Protein AF-A0A7R9AX91-F1 (afdb_monomer_lite)

pLDDT: mean 71.02, std 15.51, range [31.86, 94.88]

Sequence (196 aa):
MRPPRYQIGILRDFLNDTLVMAEILGPDFRAEIYSSRGEFLQGLLDQCLQSPKLPGQIREIIQYITYRGIPTNGLASTPTNFSGVLRSEKRHLDLNSAFQALDMKRVNDANLVHAVNDVKSWFARDLQSKVHLIGFDVFKYNTRGEVLRSLLEHLESFNGQPEIPQETKENIRSILPFIMTTGIGNDSAFSVDTAY

Structure (mmCIF, N/CA/C/O backbone):
data_AF-A0A7R9AX91-F1
#
_entry.id   AF-A0A7R9AX91-F1
#
loop_
_atom_site.group_PDB
_atom_site.id
_atom_site.type_symbol
_atom_site.label_atom_id
_atom_site.label_alt_id
_atom_site.label_comp_id
_atom_site.label_asym_id
_atom_site.label_entity_id
_atom_site.label_seq_id
_atom_site.pdbx_PDB_ins_code
_atom_site.Cartn_x
_atom_site.Cartn_y
_atom_site.Cartn_z
_atom_site.occupancy
_atom_site.B_iso_or_equiv
_atom_site.auth_seq_id
_atom_site.auth_comp_id
_atom_site.auth_asym_id
_atom_site.auth_atom_id
_atom_site.pdbx_PDB_model_num
ATOM 1 N N . MET A 1 1 ? 11.653 6.641 35.935 1.00 38.38 1 MET A N 1
ATOM 2 C CA . MET A 1 1 ? 11.328 5.209 36.128 1.00 38.38 1 MET A CA 1
ATOM 3 C C . MET A 1 1 ? 11.201 4.539 34.759 1.00 38.38 1 MET A C 1
ATOM 5 O O . MET A 1 1 ? 10.734 5.194 33.835 1.00 38.38 1 MET A O 1
ATOM 9 N N . ARG A 1 2 ? 11.701 3.306 34.579 1.00 39.06 2 ARG A N 1
ATOM 10 C CA . ARG A 1 2 ? 11.450 2.493 33.368 1.00 39.06 2 ARG A CA 1
ATOM 11 C C . ARG A 1 2 ? 10.120 1.753 33.566 1.00 39.06 2 ARG A C 1
ATOM 13 O O . ARG A 1 2 ? 9.955 1.210 34.657 1.00 39.06 2 ARG A O 1
ATOM 20 N N . PRO A 1 3 ? 9.221 1.672 32.574 1.00 44.09 3 PRO A N 1
ATOM 21 C CA . PRO A 1 3 ? 8.101 0.759 32.636 1.00 44.09 3 PRO A CA 1
ATOM 22 C C . PRO A 1 3 ? 8.700 -0.653 32.666 1.00 44.09 3 PRO A C 1
ATOM 24 O O . PRO A 1 3 ? 9.546 -0.978 31.820 1.00 44.09 3 PRO A O 1
ATOM 27 N N . PRO A 1 4 ? 8.384 -1.485 33.669 1.00 48.19 4 PRO A N 1
ATOM 28 C CA . PRO A 1 4 ? 8.826 -2.871 33.672 1.00 48.19 4 PRO A CA 1
ATOM 29 C C . PRO A 1 4 ? 8.343 -3.552 32.383 1.00 48.19 4 PRO A C 1
ATOM 31 O O . PRO A 1 4 ? 7.256 -3.246 31.899 1.00 48.19 4 PRO A O 1
ATOM 34 N N . ARG A 1 5 ? 9.130 -4.488 31.826 1.00 48.97 5 ARG A N 1
ATOM 35 C CA . ARG A 1 5 ? 8.831 -5.235 30.575 1.00 48.97 5 ARG A CA 1
ATOM 36 C C . ARG A 1 5 ? 7.391 -5.778 30.493 1.00 48.97 5 ARG A C 1
ATOM 38 O O . ARG A 1 5 ? 6.869 -5.957 29.400 1.00 48.97 5 ARG A O 1
ATOM 45 N N . TYR A 1 6 ? 6.757 -5.982 31.645 1.00 49.91 6 TYR A N 1
ATOM 46 C CA . TYR A 1 6 ? 5.361 -6.376 31.816 1.00 49.91 6 TYR A CA 1
ATOM 47 C C . TYR A 1 6 ? 4.340 -5.387 31.209 1.00 49.91 6 TYR A C 1
ATOM 49 O O . TYR A 1 6 ? 3.288 -5.801 30.740 1.00 49.91 6 TYR A O 1
ATOM 57 N N . GLN A 1 7 ? 4.648 -4.087 31.152 1.00 60.28 7 GLN A N 1
ATOM 58 C CA . GLN A 1 7 ? 3.715 -3.046 30.692 1.00 60.28 7 GLN A CA 1
ATOM 59 C C . GLN A 1 7 ? 3.572 -2.967 29.161 1.00 60.28 7 GLN A C 1
ATOM 61 O O . GLN A 1 7 ? 2.533 -2.534 28.672 1.00 60.28 7 GLN A O 1
ATOM 66 N N . ILE A 1 8 ? 4.562 -3.442 28.392 1.00 64.94 8 ILE A N 1
ATOM 67 C CA . ILE A 1 8 ? 4.461 -3.511 26.920 1.00 64.94 8 ILE A CA 1
ATOM 68 C C . ILE A 1 8 ? 3.491 -4.620 26.490 1.00 64.94 8 ILE A C 1
ATOM 70 O O . ILE A 1 8 ? 2.754 -4.438 25.526 1.00 64.94 8 ILE A O 1
ATOM 74 N N . GLY A 1 9 ? 3.461 -5.746 27.213 1.00 66.69 9 GLY A N 1
ATOM 75 C CA . GLY A 1 9 ? 2.509 -6.832 26.950 1.00 66.69 9 GLY A CA 1
ATOM 76 C C . GLY A 1 9 ? 1.064 -6.365 27.115 1.00 66.69 9 GLY A C 1
ATOM 77 O O . GLY A 1 9 ? 0.259 -6.541 26.212 1.00 66.69 9 GLY A O 1
ATOM 78 N N . ILE A 1 10 ? 0.788 -5.650 28.209 1.00 72.81 10 ILE A N 1
ATOM 79 C CA . ILE A 1 10 ? -0.535 -5.083 28.503 1.00 72.81 10 ILE A CA 1
ATOM 80 C C . ILE A 1 10 ? -0.972 -4.086 27.419 1.00 72.81 10 ILE A C 1
ATOM 82 O O . ILE A 1 10 ? -2.110 -4.142 26.959 1.00 72.81 10 ILE A O 1
ATOM 86 N N . LEU A 1 11 ? -0.073 -3.199 26.973 1.00 74.25 11 LEU A N 1
ATOM 87 C CA . LEU A 1 11 ? -0.383 -2.273 25.880 1.00 74.25 11 LEU A CA 1
ATOM 88 C C . LEU A 1 11 ? -0.660 -3.013 24.568 1.00 74.25 11 LEU A C 1
ATOM 90 O O . LEU A 1 11 ? -1.598 -2.667 23.859 1.00 74.25 11 LEU A O 1
ATOM 94 N N . ARG A 1 12 ? 0.143 -4.025 24.234 1.00 74.69 12 ARG A N 1
ATOM 95 C CA . ARG A 1 12 ? -0.049 -4.817 23.015 1.00 74.69 12 ARG A CA 1
ATOM 96 C C . ARG A 1 12 ? -1.396 -5.535 23.025 1.00 74.69 12 ARG A C 1
ATOM 98 O O . ARG A 1 12 ? -2.092 -5.514 22.018 1.00 74.69 12 ARG A O 1
ATOM 105 N N . ASP A 1 13 ? -1.750 -6.162 24.139 1.00 74.12 13 ASP A N 1
ATOM 106 C CA . ASP A 1 13 ? -2.999 -6.911 24.255 1.00 74.12 13 ASP A CA 1
ATOM 107 C C . ASP A 1 13 ? -4.208 -5.960 24.173 1.00 74.12 13 ASP A C 1
ATOM 109 O O . ASP A 1 13 ? -5.176 -6.268 23.486 1.00 74.12 13 ASP A O 1
ATOM 113 N N . PHE A 1 14 ? -4.099 -4.755 24.748 1.00 77.88 14 PHE A N 1
ATOM 114 C CA . PHE A 1 14 ? -5.086 -3.683 24.586 1.00 77.88 14 PHE A CA 1
ATOM 115 C C . PHE A 1 14 ? -5.225 -3.207 23.129 1.00 77.88 14 PHE A C 1
ATOM 117 O O . PHE A 1 14 ? -6.334 -3.123 22.616 1.00 77.88 14 PHE A O 1
ATOM 124 N N . LEU A 1 15 ? -4.113 -2.928 22.438 1.00 75.62 15 LEU A N 1
ATOM 125 C CA . LEU A 1 15 ? -4.135 -2.478 21.038 1.00 75.62 15 LEU A CA 1
ATOM 126 C C . LEU A 1 15 ? -4.648 -3.557 20.068 1.00 75.62 15 LEU A C 1
ATOM 128 O O . LEU A 1 15 ? -5.087 -3.230 18.968 1.00 75.62 15 LEU A O 1
ATOM 132 N N . ASN A 1 16 ? -4.586 -4.832 20.460 1.00 75.00 16 ASN A N 1
ATOM 133 C CA . ASN A 1 16 ? -5.125 -5.949 19.687 1.00 75.00 16 ASN A CA 1
ATOM 134 C C . ASN A 1 16 ? -6.626 -6.185 19.931 1.00 75.00 16 ASN A C 1
ATOM 136 O O . ASN A 1 16 ? -7.246 -6.930 19.168 1.00 75.00 16 ASN A O 1
ATOM 140 N N . ASP A 1 17 ? -7.227 -5.566 20.952 1.00 75.50 17 ASP A N 1
ATOM 141 C CA . ASP A 1 17 ? -8.667 -5.651 21.190 1.00 75.50 17 ASP A CA 1
ATOM 142 C C . ASP A 1 17 ? -9.418 -4.806 20.154 1.00 75.50 17 ASP A C 1
ATOM 144 O O . ASP A 1 17 ? -9.555 -3.585 20.255 1.00 75.50 17 ASP A O 1
ATOM 148 N N . THR A 1 18 ? -9.895 -5.480 19.110 1.00 69.00 18 THR A N 1
ATOM 149 C CA . THR A 1 18 ? -10.478 -4.832 17.932 1.00 69.00 18 THR A CA 1
ATOM 150 C C . THR A 1 18 ? -11.765 -4.071 18.259 1.00 69.00 18 THR A C 1
ATOM 152 O O . THR A 1 18 ? -12.046 -3.059 17.620 1.00 69.00 18 THR A O 1
ATOM 155 N N . LEU A 1 19 ? -12.538 -4.521 19.254 1.00 69.38 19 LEU A N 1
ATOM 156 C CA . LEU A 1 19 ? -13.796 -3.875 19.641 1.00 69.38 19 LEU A CA 1
ATOM 157 C C . LEU A 1 19 ? -13.525 -2.581 20.407 1.00 69.38 19 LEU A C 1
ATOM 159 O O . LEU A 1 19 ? -14.088 -1.538 20.075 1.00 69.38 19 LEU A O 1
ATOM 163 N N . VAL A 1 20 ? -12.611 -2.635 21.377 1.00 72.62 20 VAL A N 1
ATOM 164 C CA . VAL A 1 20 ? -12.199 -1.464 22.160 1.00 72.62 20 VAL A CA 1
ATOM 165 C C . VAL A 1 20 ? -11.528 -0.424 21.264 1.00 72.62 20 VAL A C 1
ATOM 167 O O . VAL A 1 20 ? -11.832 0.766 21.351 1.00 72.62 20 VAL A O 1
ATOM 170 N N . MET A 1 21 ? -10.658 -0.860 20.351 1.00 76.19 21 MET A N 1
ATOM 171 C CA . MET A 1 21 ? -9.980 0.046 19.427 1.00 76.19 21 MET A CA 1
ATOM 172 C C . MET A 1 21 ? -10.942 0.677 18.418 1.00 76.19 21 MET A C 1
ATOM 174 O O . MET A 1 21 ? -10.832 1.872 18.161 1.00 76.19 21 MET A O 1
ATOM 178 N N . ALA A 1 22 ? -11.927 -0.056 17.893 1.00 71.06 22 ALA A N 1
ATOM 179 C CA . ALA A 1 22 ? -12.946 0.534 17.022 1.00 71.06 22 ALA A CA 1
ATOM 180 C C . ALA A 1 22 ? -13.767 1.622 17.740 1.00 71.06 22 ALA A C 1
ATOM 182 O O . ALA A 1 22 ? -14.080 2.656 17.151 1.00 71.06 22 ALA A O 1
ATOM 183 N N . GLU A 1 23 ? -14.078 1.422 19.024 1.00 74.81 23 GLU A N 1
ATOM 184 C CA . GLU A 1 23 ? -14.820 2.392 19.835 1.00 74.81 23 GLU A CA 1
ATOM 185 C C . GLU A 1 23 ? -13.992 3.640 20.185 1.00 74.81 23 GLU A C 1
ATOM 187 O O . GLU A 1 23 ? -14.528 4.747 20.237 1.00 74.81 23 GLU A O 1
ATOM 192 N N . ILE A 1 24 ? -12.689 3.473 20.426 1.00 75.00 24 ILE A N 1
ATOM 193 C CA . ILE A 1 24 ? -11.771 4.563 20.783 1.00 75.00 24 ILE A CA 1
ATOM 194 C C . ILE A 1 24 ? -11.366 5.394 19.568 1.00 75.00 24 ILE A C 1
ATOM 196 O O . ILE A 1 24 ? -11.307 6.620 19.654 1.00 75.00 24 ILE A O 1
ATOM 200 N N . LEU A 1 25 ? -11.069 4.738 18.449 1.00 76.44 25 LEU A N 1
ATOM 201 C CA . LEU A 1 25 ? -10.642 5.409 17.225 1.00 76.44 25 LEU A CA 1
ATOM 202 C C . LEU A 1 25 ? -11.826 6.072 16.518 1.00 76.44 25 LEU A C 1
ATOM 204 O O . LEU A 1 25 ? -11.678 7.146 15.939 1.00 76.44 25 LEU A O 1
ATOM 208 N N . GLY A 1 26 ? -13.013 5.474 16.633 1.00 68.06 26 GLY A N 1
ATOM 209 C CA . GLY A 1 26 ? -14.208 5.951 15.960 1.00 68.06 26 GLY A CA 1
ATOM 210 C C . GLY A 1 26 ? -14.153 5.734 14.441 1.00 68.06 26 GLY A C 1
ATOM 211 O O . GLY A 1 26 ? -13.144 5.286 13.892 1.00 68.06 26 GLY A O 1
ATOM 212 N N . PRO A 1 27 ? -15.253 6.039 13.737 1.00 69.56 27 PRO A N 1
ATOM 213 C CA . PRO A 1 27 ? -15.371 5.795 12.299 1.00 69.56 27 PRO A CA 1
ATOM 214 C C . PRO A 1 27 ? -14.486 6.717 11.444 1.00 69.56 27 PRO A C 1
ATOM 216 O O . PRO A 1 27 ? -14.224 6.404 10.286 1.00 69.56 27 PRO A O 1
ATOM 219 N N . ASP A 1 28 ? -14.030 7.837 12.009 1.00 65.44 28 ASP A N 1
ATOM 220 C CA . ASP A 1 28 ? -13.280 8.871 11.291 1.00 65.44 28 ASP A CA 1
ATOM 221 C C . ASP A 1 28 ? -11.760 8.688 11.364 1.00 65.44 28 ASP A C 1
ATOM 223 O O . ASP A 1 28 ? -11.019 9.417 10.701 1.00 65.44 28 ASP A O 1
ATOM 227 N N . PHE A 1 29 ? -11.273 7.723 12.150 1.00 70.62 29 PHE A N 1
ATOM 228 C CA . PHE A 1 29 ? -9.848 7.433 12.208 1.00 70.62 29 PHE A CA 1
ATOM 229 C C . PHE A 1 29 ? -9.373 6.805 10.898 1.00 70.62 29 PHE A C 1
ATOM 231 O O . PHE A 1 29 ? -9.870 5.767 10.462 1.00 70.62 29 PHE A O 1
ATOM 238 N N . ARG A 1 30 ? -8.369 7.434 10.287 1.00 66.38 30 ARG A N 1
ATOM 239 C CA . ARG A 1 30 ? -7.791 7.019 9.009 1.00 66.38 30 ARG A CA 1
ATOM 240 C C . ARG A 1 30 ? -6.329 6.678 9.212 1.00 66.38 30 ARG A C 1
ATOM 242 O O . ARG A 1 30 ? -5.511 7.563 9.428 1.00 66.38 30 ARG A O 1
ATOM 249 N N . ALA A 1 31 ? -5.998 5.392 9.153 1.00 61.78 31 ALA A N 1
ATOM 250 C CA . ALA A 1 31 ? -4.615 4.933 9.262 1.00 61.78 31 ALA A CA 1
ATOM 251 C C . ALA A 1 31 ? -3.756 5.398 8.070 1.00 61.78 31 ALA A C 1
ATOM 253 O O . ALA A 1 31 ? -2.532 5.438 8.160 1.00 61.78 31 ALA A O 1
ATOM 254 N N . GLU A 1 32 ? -4.407 5.757 6.965 1.00 57.19 32 GLU A N 1
ATOM 255 C CA . GLU A 1 32 ? -3.807 6.106 5.682 1.00 57.19 32 GLU A CA 1
ATOM 256 C C . GLU A 1 32 ? -3.169 7.504 5.671 1.00 57.19 32 GLU A C 1
ATOM 258 O O . GLU A 1 32 ? -2.358 7.791 4.801 1.00 57.19 32 GLU A O 1
ATOM 263 N N . ILE A 1 33 ? -3.487 8.375 6.639 1.00 58.31 33 ILE A N 1
ATOM 264 C CA . ILE A 1 33 ? -2.942 9.747 6.689 1.00 58.31 33 ILE A CA 1
ATOM 265 C C . ILE A 1 33 ? -1.511 9.816 7.246 1.00 58.31 33 ILE A C 1
ATOM 267 O O . ILE A 1 33 ? -0.913 10.891 7.271 1.00 58.31 33 ILE A O 1
ATOM 271 N N . TYR A 1 34 ? -0.974 8.696 7.736 1.00 58.56 34 TYR A N 1
ATOM 272 C CA . TYR A 1 34 ? 0.328 8.635 8.396 1.00 58.56 34 TYR A CA 1
ATOM 273 C C . TYR A 1 34 ? 1.389 8.059 7.456 1.00 58.56 34 TYR A C 1
ATOM 275 O O . TYR A 1 34 ? 1.240 6.955 6.931 1.00 58.56 34 TYR A O 1
ATOM 283 N N . SER A 1 35 ? 2.497 8.783 7.284 1.00 56.81 35 SER A N 1
ATOM 284 C CA . SER A 1 35 ? 3.519 8.480 6.271 1.00 56.81 35 SER A CA 1
ATOM 285 C C . SER A 1 35 ? 4.541 7.436 6.737 1.00 56.81 35 SER A C 1
ATOM 287 O O . SER A 1 35 ? 5.317 6.908 5.938 1.00 56.81 35 SER A O 1
ATOM 289 N N . SER A 1 36 ? 4.567 7.118 8.034 1.00 57.94 36 SER A N 1
ATOM 290 C CA . SER A 1 36 ? 5.458 6.112 8.615 1.00 57.94 36 SER A CA 1
ATOM 291 C C . SER A 1 36 ? 4.791 5.328 9.742 1.00 57.94 36 SER A C 1
ATOM 293 O O . SER A 1 36 ? 3.815 5.768 10.351 1.00 57.94 36 SER A O 1
ATOM 295 N N . ARG A 1 37 ? 5.349 4.156 10.073 1.00 61.38 37 ARG A N 1
ATOM 296 C CA . ARG A 1 37 ? 4.891 3.362 11.227 1.00 61.38 37 ARG A CA 1
ATOM 297 C C . ARG A 1 37 ? 5.008 4.123 12.547 1.00 61.38 37 ARG A C 1
ATOM 299 O O . ARG A 1 37 ? 4.174 3.928 13.426 1.00 61.38 37 ARG A O 1
ATOM 306 N N . GLY A 1 38 ? 6.039 4.956 12.685 1.00 63.38 38 GLY A N 1
ATOM 307 C CA . GLY A 1 38 ? 6.241 5.811 13.849 1.00 63.38 38 GLY A CA 1
ATOM 308 C C . GLY A 1 38 ? 5.157 6.877 13.965 1.00 63.38 38 GLY A C 1
ATOM 309 O O . GLY A 1 38 ? 4.569 7.012 15.031 1.00 63.38 38 GLY A O 1
ATOM 310 N N . GLU A 1 39 ? 4.838 7.564 12.865 1.00 63.31 39 GLU A N 1
ATOM 311 C CA . GLU A 1 39 ? 3.747 8.549 12.816 1.00 63.31 39 GLU A CA 1
ATOM 312 C C . GLU A 1 39 ? 2.383 7.911 13.076 1.00 63.31 39 GLU A C 1
ATOM 314 O O . GLU A 1 39 ? 1.597 8.453 13.847 1.00 63.31 39 GLU A O 1
ATOM 319 N N . PHE A 1 40 ? 2.126 6.736 12.494 1.00 73.00 40 PHE A N 1
ATOM 320 C CA . PHE A 1 40 ? 0.896 5.987 12.735 1.00 73.00 40 PHE A CA 1
ATOM 321 C C . PHE A 1 40 ? 0.758 5.606 14.207 1.00 73.00 40 PHE A C 1
ATOM 323 O O . PHE A 1 40 ? -0.280 5.856 14.811 1.00 73.00 40 PHE A O 1
ATOM 330 N N . LEU A 1 41 ? 1.803 5.024 14.804 1.00 73.62 41 LEU A N 1
ATOM 331 C CA . LEU A 1 41 ? 1.770 4.643 16.213 1.00 73.62 41 LEU A CA 1
ATOM 332 C C . LEU A 1 41 ? 1.613 5.875 17.110 1.00 73.62 41 LEU A C 1
ATOM 334 O O . LEU A 1 41 ? 0.836 5.828 18.055 1.00 73.62 41 LEU A O 1
ATOM 338 N N . GLN A 1 42 ? 2.292 6.980 16.798 1.00 71.44 42 GLN A N 1
ATOM 339 C CA . GLN A 1 42 ? 2.155 8.237 17.531 1.00 71.44 42 GLN A CA 1
ATOM 340 C C . GLN A 1 42 ? 0.715 8.760 17.468 1.00 71.44 42 GLN A C 1
ATOM 342 O O . GLN A 1 42 ? 0.102 8.974 18.509 1.00 71.44 42 GLN A O 1
ATOM 347 N N . GLY A 1 43 ? 0.138 8.864 16.268 1.00 72.12 43 GLY A N 1
ATOM 348 C CA . GLY A 1 43 ? -1.240 9.316 16.078 1.00 72.12 43 GLY A CA 1
ATOM 349 C C . GLY A 1 43 ? -2.276 8.393 16.719 1.00 72.12 43 GLY A C 1
ATOM 350 O O . GLY A 1 43 ? -3.223 8.867 17.341 1.00 72.12 43 GLY A O 1
ATOM 351 N N . LEU A 1 44 ? -2.066 7.077 16.642 1.00 78.88 44 LEU A N 1
ATOM 352 C CA . LEU A 1 44 ? -2.897 6.074 17.306 1.00 78.88 44 LEU A CA 1
ATOM 353 C C . LEU A 1 44 ? -2.890 6.264 18.830 1.00 78.88 44 LEU A C 1
ATOM 355 O O . LEU A 1 44 ? -3.943 6.276 19.466 1.00 78.88 44 LEU A O 1
ATOM 359 N N . LEU A 1 45 ? -1.704 6.418 19.421 1.00 81.06 45 LEU A N 1
ATOM 360 C CA . LEU A 1 45 ? -1.538 6.626 20.857 1.00 81.06 45 LEU A CA 1
ATOM 361 C C . LEU A 1 45 ? -2.132 7.963 21.316 1.00 81.06 45 LEU A C 1
ATOM 363 O O . LEU A 1 45 ? -2.809 8.007 22.346 1.00 81.06 45 LEU A O 1
ATOM 367 N N . ASP A 1 46 ? -1.939 9.030 20.544 1.00 78.56 46 ASP A N 1
ATOM 368 C CA . ASP A 1 46 ? -2.494 10.348 20.848 1.00 78.56 46 ASP A CA 1
ATOM 369 C C . ASP A 1 46 ? -4.027 10.332 20.786 1.00 78.56 46 ASP A C 1
ATOM 371 O O . ASP A 1 46 ? -4.677 10.853 21.694 1.00 78.56 46 ASP A O 1
ATOM 375 N N . GLN A 1 47 ? -4.617 9.647 19.800 1.00 77.00 47 GLN A N 1
ATOM 376 C CA . GLN A 1 47 ? -6.067 9.449 19.706 1.00 77.00 47 GLN A CA 1
ATOM 377 C C . GLN A 1 47 ? -6.609 8.647 20.898 1.00 77.00 47 GLN A C 1
ATOM 379 O O . GLN A 1 47 ? -7.617 9.024 21.499 1.00 77.00 47 GLN A O 1
ATOM 384 N N . CYS A 1 48 ? -5.910 7.583 21.306 1.00 78.94 48 CYS A N 1
ATOM 385 C CA . CYS A 1 48 ? -6.255 6.831 22.512 1.00 78.94 48 CYS A CA 1
ATOM 386 C C . CYS A 1 48 ? -6.297 7.733 23.753 1.00 78.94 48 CYS A C 1
ATOM 388 O O . CYS A 1 48 ? -7.228 7.626 24.553 1.00 78.94 48 CYS A O 1
ATOM 390 N N . LEU A 1 49 ? -5.332 8.649 23.913 1.00 79.25 49 LEU A N 1
ATOM 391 C CA . LEU A 1 49 ? -5.292 9.579 25.048 1.00 79.25 49 LEU A CA 1
ATOM 392 C C . LEU A 1 49 ? -6.470 10.559 25.076 1.00 79.25 49 LEU A C 1
ATOM 394 O O . LEU A 1 49 ? -6.871 10.964 26.171 1.00 79.25 49 LEU A O 1
ATOM 398 N N . GLN A 1 50 ? -7.048 10.908 23.924 1.00 81.06 50 GLN A N 1
ATOM 399 C CA . GLN A 1 50 ? -8.239 11.764 23.861 1.00 81.06 50 GLN A CA 1
ATOM 400 C C . GLN A 1 50 ? -9.515 11.042 24.316 1.00 81.06 50 GLN A C 1
ATOM 402 O O . GLN A 1 50 ? -10.488 11.690 24.699 1.00 81.06 50 GLN A O 1
ATOM 407 N N . SER A 1 51 ? -9.530 9.705 24.319 1.00 79.69 51 SER A N 1
ATOM 408 C CA . SER A 1 51 ? -10.724 8.956 24.701 1.00 79.69 51 SER A CA 1
ATOM 409 C C . SER A 1 51 ? -10.933 8.950 26.221 1.00 79.69 51 SER A C 1
ATOM 411 O O . SER A 1 51 ? -10.050 8.507 26.964 1.00 79.69 51 SER A O 1
ATOM 413 N N . PRO A 1 52 ? -12.115 9.351 26.731 1.00 80.94 52 PRO A N 1
ATOM 414 C CA . PRO A 1 52 ? -12.445 9.234 28.152 1.00 80.94 52 PRO A CA 1
ATOM 415 C C . PRO A 1 52 ? -12.621 7.773 28.596 1.00 80.94 52 PRO A C 1
ATOM 417 O O . PRO A 1 52 ? -12.578 7.490 29.790 1.00 80.94 52 PRO A O 1
ATOM 420 N N . LYS A 1 53 ? -12.786 6.843 27.645 1.00 79.12 53 LYS A N 1
ATOM 421 C CA . LYS A 1 53 ? -12.942 5.402 27.896 1.00 79.12 53 LYS A CA 1
ATOM 422 C C . LYS A 1 53 ? -11.607 4.679 28.082 1.00 79.12 53 LYS A C 1
ATOM 424 O O . LYS A 1 53 ? -11.598 3.494 28.399 1.00 79.12 53 LYS A O 1
ATOM 429 N N . LEU A 1 54 ? -10.481 5.373 27.893 1.00 82.12 54 LEU A N 1
ATOM 430 C CA . LEU A 1 54 ? -9.159 4.778 28.045 1.00 82.12 54 LEU A CA 1
ATOM 431 C C . LEU A 1 54 ? -8.907 4.377 29.514 1.00 82.12 54 LEU A C 1
ATOM 433 O O . LEU A 1 54 ? -8.930 5.257 30.385 1.00 82.12 54 LEU A O 1
ATOM 437 N N . PRO A 1 55 ? -8.605 3.096 29.808 1.00 84.62 55 PRO A N 1
ATOM 438 C CA . PRO A 1 55 ? -8.307 2.651 31.166 1.00 84.62 55 PRO A CA 1
ATOM 439 C C . PRO A 1 55 ? -7.118 3.407 31.769 1.00 84.62 55 PRO A C 1
ATOM 441 O O . PRO A 1 55 ? -6.115 3.633 31.091 1.00 84.62 55 PRO A O 1
ATOM 444 N N . GLY A 1 56 ? -7.189 3.750 33.061 1.00 81.62 56 GLY A N 1
ATOM 445 C CA . GLY A 1 56 ? -6.162 4.559 33.739 1.00 81.62 56 GLY A CA 1
ATOM 446 C C . GLY A 1 56 ? -4.745 3.983 33.626 1.00 81.62 56 GLY A C 1
ATOM 447 O O . GLY A 1 56 ? -3.812 4.701 33.281 1.00 81.62 56 GLY A O 1
ATOM 448 N N . GLN A 1 57 ? -4.598 2.667 33.793 1.00 81.12 57 GLN A N 1
ATOM 449 C CA . GLN A 1 57 ? -3.307 1.988 33.648 1.00 81.12 57 GLN A CA 1
ATOM 450 C C . GLN A 1 57 ? -2.748 2.073 32.216 1.00 81.12 57 GLN A C 1
ATOM 452 O O . GLN A 1 57 ? -1.548 2.256 32.030 1.00 81.12 57 GLN A O 1
ATOM 457 N N . ILE A 1 58 ? -3.606 1.964 31.195 1.00 80.19 58 ILE A N 1
ATOM 458 C CA . ILE A 1 58 ? -3.198 2.103 29.789 1.00 80.19 58 ILE A CA 1
ATOM 459 C C . ILE A 1 58 ? -2.820 3.556 29.499 1.00 80.19 58 ILE A C 1
ATOM 461 O O . ILE A 1 58 ? -1.802 3.806 28.861 1.00 80.19 58 ILE A O 1
ATOM 465 N N . ARG A 1 59 ? -3.585 4.519 30.025 1.00 83.31 59 ARG A N 1
ATOM 466 C CA . ARG A 1 59 ? -3.301 5.953 29.899 1.00 83.31 59 ARG A CA 1
ATOM 467 C C . ARG A 1 59 ? -1.908 6.306 30.402 1.00 83.31 59 ARG A C 1
ATOM 469 O O . ARG A 1 59 ? -1.173 6.970 29.681 1.00 83.31 59 ARG A O 1
ATOM 476 N N . GLU A 1 60 ? -1.528 5.832 31.583 1.00 76.88 60 GLU A N 1
ATOM 477 C CA . GLU A 1 60 ? -0.194 6.074 32.144 1.00 76.88 60 GLU A CA 1
ATOM 478 C C . GLU A 1 60 ? 0.921 5.487 31.265 1.00 76.88 60 GLU A C 1
ATOM 480 O O . GLU A 1 60 ? 1.945 6.136 31.038 1.00 76.88 60 GLU A O 1
ATOM 485 N N . ILE A 1 61 ? 0.716 4.281 30.721 1.00 76.38 61 ILE A N 1
ATOM 486 C CA . ILE A 1 61 ? 1.676 3.630 29.820 1.00 76.38 61 ILE A CA 1
ATOM 487 C C . ILE A 1 61 ? 1.816 4.422 28.515 1.00 76.38 61 ILE A C 1
ATOM 489 O O . ILE A 1 61 ? 2.936 4.677 28.071 1.00 76.38 61 ILE A O 1
ATOM 493 N N . ILE A 1 62 ? 0.699 4.840 27.915 1.00 77.12 62 ILE A N 1
ATOM 494 C CA . ILE A 1 62 ? 0.702 5.619 26.675 1.00 77.12 62 ILE A CA 1
ATOM 495 C C . ILE A 1 62 ? 1.355 6.987 26.905 1.00 77.12 62 ILE A C 1
ATOM 497 O O . ILE A 1 62 ? 2.257 7.356 26.158 1.00 77.12 62 ILE A O 1
ATOM 501 N N . GLN A 1 63 ? 0.995 7.700 27.977 1.00 77.44 63 GLN A N 1
ATOM 502 C CA . GLN A 1 63 ? 1.624 8.974 28.349 1.00 77.44 63 GLN A CA 1
ATOM 503 C C . GLN A 1 63 ? 3.131 8.828 28.540 1.00 77.44 63 GLN A C 1
ATOM 505 O O . GLN A 1 63 ? 3.893 9.678 28.085 1.00 77.44 63 GLN A O 1
ATOM 510 N N . TYR A 1 64 ? 3.576 7.742 29.175 1.00 73.38 64 TYR A N 1
ATOM 511 C CA . TYR A 1 64 ? 4.995 7.461 29.327 1.00 73.38 64 TYR A CA 1
ATOM 512 C C . TYR A 1 64 ? 5.695 7.272 27.974 1.00 73.38 64 TYR A C 1
ATOM 514 O O . TYR A 1 64 ? 6.775 7.824 27.764 1.00 73.38 64 TYR A O 1
ATOM 522 N N . ILE A 1 65 ? 5.103 6.498 27.060 1.00 70.94 65 ILE A N 1
ATOM 523 C CA . ILE A 1 65 ? 5.675 6.225 25.732 1.00 70.94 65 ILE A CA 1
ATOM 524 C C . ILE A 1 65 ? 5.726 7.505 24.895 1.00 70.94 65 ILE A C 1
ATOM 526 O O . ILE A 1 65 ? 6.787 7.828 24.365 1.00 70.94 65 ILE A O 1
ATOM 530 N N . THR A 1 66 ? 4.633 8.270 24.854 1.00 70.00 66 THR A N 1
ATOM 531 C CA . THR A 1 66 ? 4.564 9.555 24.149 1.00 70.00 66 THR A CA 1
ATOM 532 C C . THR A 1 66 ? 5.560 10.564 24.726 1.00 70.00 66 THR A C 1
ATOM 534 O O . THR A 1 66 ? 6.312 11.178 23.975 1.00 70.00 66 THR A O 1
ATOM 537 N N . TYR A 1 67 ? 5.662 10.684 26.056 1.00 70.19 67 TYR A N 1
ATOM 538 C CA . TYR A 1 67 ? 6.628 11.574 26.717 1.00 70.19 67 TYR A CA 1
ATOM 539 C C . TYR A 1 67 ? 8.085 11.213 26.402 1.00 70.19 67 TYR A C 1
ATOM 541 O O . TYR A 1 67 ? 8.947 12.084 26.292 1.00 70.19 67 TYR A O 1
ATOM 549 N N . ARG A 1 68 ? 8.387 9.918 26.268 1.00 64.12 68 ARG A N 1
ATOM 550 C CA . ARG A 1 68 ? 9.732 9.436 25.916 1.00 64.12 68 ARG A CA 1
ATOM 551 C C . ARG A 1 68 ? 10.058 9.607 24.434 1.00 64.12 68 ARG A C 1
ATOM 553 O O . ARG A 1 68 ? 11.228 9.459 24.084 1.00 64.12 68 ARG A O 1
ATOM 560 N N . GLY A 1 69 ? 9.057 9.940 23.623 1.00 53.16 69 GLY A N 1
ATOM 561 C CA . GLY A 1 69 ? 9.147 10.073 22.181 1.00 53.16 69 GLY A CA 1
ATOM 562 C C . GLY A 1 69 ? 9.222 8.714 21.497 1.00 53.16 69 GLY A C 1
ATOM 563 O O . GLY A 1 69 ? 10.053 7.866 21.836 1.00 53.16 69 GLY A O 1
ATOM 564 N N . ILE A 1 70 ? 8.377 8.515 20.490 1.00 63.88 70 ILE A N 1
ATOM 565 C CA . ILE A 1 70 ? 8.584 7.453 19.511 1.00 63.88 70 ILE A CA 1
ATOM 566 C C . ILE A 1 70 ? 9.707 7.938 18.587 1.00 63.88 70 ILE A C 1
ATOM 568 O O . ILE A 1 70 ? 9.552 8.983 17.956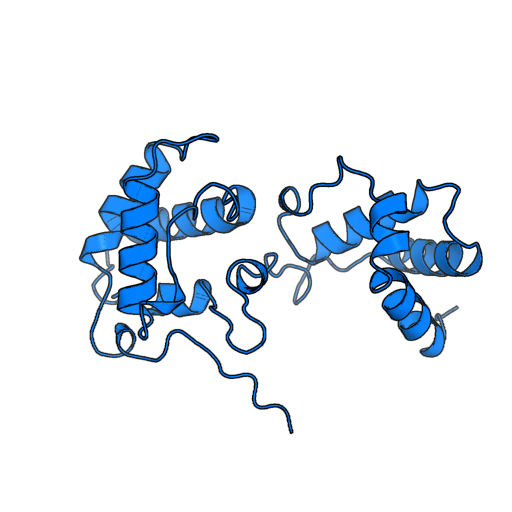 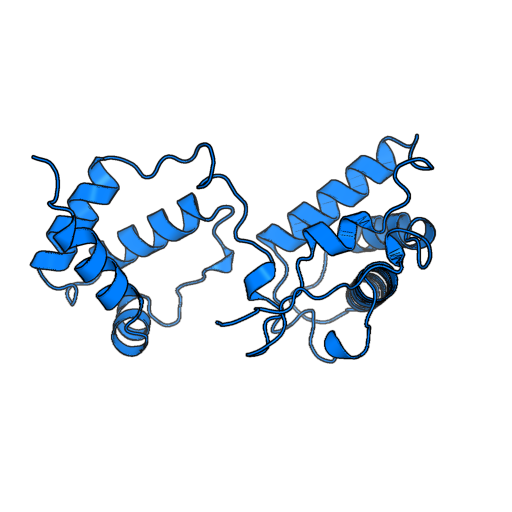1.00 63.88 70 ILE A O 1
ATOM 572 N N . PRO A 1 71 ? 10.854 7.239 18.505 1.00 53.69 71 PRO A N 1
ATOM 573 C CA . PRO A 1 71 ? 11.929 7.654 17.616 1.00 53.69 71 PRO A CA 1
ATOM 574 C C . PRO A 1 71 ? 11.407 7.652 16.180 1.00 53.69 71 PRO A C 1
ATOM 576 O O . PRO A 1 71 ? 11.050 6.602 15.664 1.00 53.69 71 PRO A O 1
ATOM 579 N N . THR A 1 72 ? 11.381 8.799 15.511 1.00 49.03 72 THR A N 1
ATOM 580 C CA . THR A 1 72 ? 10.990 8.912 14.094 1.00 49.03 72 THR A CA 1
ATOM 581 C C . THR A 1 72 ? 12.141 8.570 13.141 1.00 49.03 72 THR A C 1
ATOM 583 O O . THR A 1 72 ? 12.057 8.811 11.942 1.00 49.03 72 THR A O 1
ATOM 586 N N . ASN A 1 73 ? 13.210 7.958 13.666 1.00 42.38 73 ASN A N 1
ATOM 587 C CA . ASN A 1 73 ? 14.432 7.589 12.958 1.00 42.38 73 ASN A CA 1
ATOM 588 C C . ASN A 1 73 ? 14.596 6.053 13.026 1.00 42.38 73 ASN A C 1
ATOM 590 O O . ASN A 1 73 ? 14.347 5.451 14.072 1.00 42.38 73 ASN A O 1
ATOM 594 N N . GLY A 1 74 ? 15.055 5.395 11.955 1.00 48.38 74 GLY A N 1
ATOM 595 C CA . GLY A 1 74 ? 15.313 3.943 11.947 1.00 48.38 74 GLY A CA 1
ATOM 596 C C . GLY A 1 74 ? 14.068 3.088 11.654 1.00 48.38 74 GLY A C 1
ATOM 597 O O . GLY A 1 74 ? 13.272 3.424 10.791 1.00 48.38 74 GLY A O 1
ATOM 598 N N . LEU A 1 75 ? 13.863 1.961 12.349 1.00 40.94 75 LEU A N 1
ATOM 599 C CA . LEU A 1 75 ? 12.739 1.024 12.102 1.00 40.94 75 LEU A CA 1
ATOM 600 C C . LEU A 1 75 ? 11.331 1.646 12.200 1.00 40.94 75 LEU A C 1
ATOM 602 O O . LEU A 1 75 ? 10.375 1.061 11.707 1.00 40.94 75 LEU A O 1
ATOM 606 N N . ALA A 1 76 ? 11.195 2.807 12.837 1.00 38.88 76 ALA A N 1
ATOM 607 C CA . ALA A 1 76 ? 9.947 3.559 12.935 1.00 38.88 76 ALA A CA 1
ATOM 608 C C . ALA A 1 76 ? 9.804 4.644 11.846 1.00 38.88 76 ALA A C 1
ATOM 610 O O . ALA A 1 76 ? 8.685 5.070 11.576 1.00 38.88 76 ALA A O 1
ATOM 611 N N . SER A 1 77 ? 10.892 5.010 11.154 1.00 40.59 77 SER A N 1
ATOM 612 C CA . SER A 1 77 ? 10.859 5.811 9.919 1.00 40.59 77 SER A CA 1
ATOM 613 C C . SER A 1 77 ? 10.538 4.964 8.686 1.00 40.59 77 SER A C 1
ATOM 615 O O . SER A 1 77 ? 10.482 5.486 7.574 1.00 40.59 77 SER A O 1
ATOM 617 N N . THR A 1 78 ? 10.367 3.644 8.849 1.00 42.47 78 THR A N 1
ATOM 618 C CA . THR A 1 78 ? 9.906 2.795 7.753 1.00 42.47 78 THR A CA 1
ATOM 619 C C . THR A 1 78 ? 8.492 3.227 7.371 1.00 42.47 78 THR A C 1
ATOM 621 O O . THR A 1 78 ? 7.640 3.306 8.273 1.00 42.47 78 THR A O 1
ATOM 624 N N . PRO A 1 79 ? 8.223 3.445 6.073 1.00 47.12 79 PRO A N 1
ATOM 625 C CA . PRO A 1 79 ? 6.870 3.609 5.570 1.00 47.12 79 PRO A CA 1
ATOM 626 C C . PRO A 1 79 ? 5.982 2.499 6.128 1.00 47.12 79 PRO A C 1
ATOM 628 O O . PRO A 1 79 ? 6.436 1.366 6.328 1.00 47.12 79 PRO A O 1
ATOM 631 N N . THR A 1 80 ? 4.732 2.819 6.430 1.00 43.97 80 THR A N 1
ATOM 632 C CA . THR A 1 80 ? 3.686 1.838 6.728 1.00 43.97 80 THR A CA 1
ATOM 633 C C . THR A 1 80 ? 3.686 0.816 5.593 1.00 43.97 80 THR A C 1
ATOM 635 O O . THR A 1 80 ? 3.231 1.104 4.495 1.00 43.97 80 THR A O 1
ATOM 638 N N . ASN A 1 81 ? 4.332 -0.342 5.812 1.00 41.94 81 ASN A N 1
ATOM 639 C CA . ASN A 1 81 ? 4.537 -1.325 4.750 1.00 41.94 81 ASN A CA 1
ATOM 640 C C . ASN A 1 81 ? 3.220 -1.551 3.994 1.00 41.94 81 ASN A C 1
ATOM 642 O O . ASN A 1 81 ? 2.223 -1.966 4.592 1.00 41.94 81 ASN A O 1
ATOM 646 N N . PHE A 1 82 ? 3.293 -1.445 2.666 1.00 42.59 82 PHE A N 1
ATOM 647 C CA . PHE A 1 82 ? 2.305 -1.943 1.700 1.00 42.59 82 PHE A CA 1
ATOM 648 C C . PHE A 1 82 ? 1.865 -3.383 1.936 1.00 42.59 82 PHE A C 1
ATOM 650 O O . PHE A 1 82 ? 0.903 -3.869 1.345 1.00 42.59 82 PHE A O 1
ATOM 657 N N . SER A 1 83 ? 2.569 -4.075 2.828 1.00 37.59 83 SER A N 1
ATOM 658 C CA . SER A 1 83 ? 2.279 -5.424 3.215 1.00 37.59 83 SER A CA 1
ATOM 659 C C . SER A 1 83 ? 0.874 -5.640 3.781 1.00 37.59 83 SER A C 1
ATOM 661 O O . SER A 1 83 ? 0.303 -6.715 3.625 1.00 37.59 83 SER A O 1
ATOM 663 N N . GLY A 1 84 ? 0.291 -4.632 4.434 1.00 37.66 84 GLY A N 1
ATOM 664 C CA . GLY A 1 84 ? -1.061 -4.754 4.989 1.00 37.66 84 GLY A CA 1
ATOM 665 C C . GLY A 1 84 ? -2.163 -4.840 3.928 1.00 37.66 84 GLY A C 1
ATOM 666 O O . GLY A 1 84 ? -3.266 -5.280 4.230 1.00 37.66 84 GLY A O 1
ATOM 667 N N . VAL A 1 85 ? -1.863 -4.441 2.691 1.00 41.34 85 VAL A N 1
ATOM 668 C CA . VAL A 1 85 ? -2.866 -4.099 1.682 1.00 41.34 85 VAL A CA 1
ATOM 669 C C . VAL A 1 85 ? -3.373 -5.310 0.889 1.00 41.34 85 VAL A C 1
ATOM 671 O O . VAL A 1 85 ? -4.526 -5.333 0.469 1.00 41.34 85 VAL A O 1
ATOM 674 N N . LEU A 1 86 ? -2.527 -6.327 0.706 1.00 43.78 86 LEU A N 1
ATOM 675 C CA . LEU A 1 86 ? -2.790 -7.502 -0.140 1.00 43.78 86 LEU A CA 1
ATOM 676 C C . LEU A 1 86 ? -2.510 -8.802 0.623 1.00 43.78 86 LEU A C 1
ATOM 678 O O . LEU A 1 86 ? -1.869 -9.730 0.127 1.00 43.78 86 LEU A O 1
ATOM 682 N N . ARG A 1 87 ? -2.933 -8.834 1.888 1.00 41.28 87 ARG A N 1
ATOM 683 C CA . ARG A 1 87 ? -2.744 -9.968 2.790 1.00 41.28 87 ARG A CA 1
ATOM 684 C C . ARG A 1 87 ? -3.951 -10.904 2.688 1.00 41.28 87 ARG A C 1
ATOM 686 O O . ARG A 1 87 ? -5.070 -10.485 2.961 1.00 41.28 87 ARG A O 1
ATOM 693 N N . SER A 1 88 ? -3.722 -12.167 2.330 1.00 44.97 88 SER A N 1
ATOM 694 C CA . SER A 1 88 ? -4.630 -13.264 2.699 1.00 44.97 88 SER A CA 1
ATOM 695 C C . SER A 1 88 ? -4.014 -14.035 3.865 1.00 44.97 88 SER A C 1
ATOM 697 O O . SER A 1 88 ? -2.815 -13.913 4.113 1.00 44.97 88 SER A O 1
ATOM 699 N N . GLU A 1 89 ? -4.803 -14.837 4.586 1.00 44.81 89 GLU A N 1
ATOM 700 C CA . GLU A 1 89 ? -4.380 -15.560 5.804 1.00 44.81 89 GLU A CA 1
ATOM 701 C C . GLU A 1 89 ? -3.120 -16.446 5.648 1.00 44.81 89 GLU A C 1
ATOM 703 O O . GLU A 1 89 ? -2.608 -16.946 6.644 1.00 44.81 89 GLU A O 1
ATOM 708 N N . LYS A 1 90 ? -2.604 -16.662 4.425 1.00 47.19 90 LYS A N 1
ATOM 709 C CA . LYS A 1 90 ? -1.445 -17.533 4.146 1.00 47.19 90 LYS A CA 1
ATOM 710 C C . LYS A 1 90 ? -0.398 -16.957 3.184 1.00 47.19 90 LYS A C 1
ATOM 712 O O . LYS A 1 90 ? 0.613 -17.615 2.941 1.00 47.19 90 LYS A O 1
ATOM 717 N N . ARG A 1 91 ? -0.638 -15.790 2.574 1.00 48.91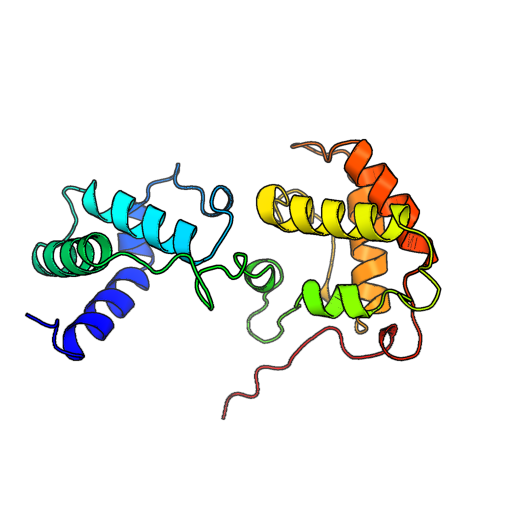 91 ARG A N 1
ATOM 718 C CA . ARG A 1 91 ? 0.257 -15.205 1.560 1.00 48.91 91 ARG A CA 1
ATOM 719 C C . ARG A 1 91 ? 0.302 -13.695 1.679 1.00 48.91 91 ARG A C 1
ATOM 721 O O . ARG A 1 91 ? -0.726 -13.035 1.842 1.00 48.91 91 ARG A O 1
ATOM 728 N N . HIS A 1 92 ? 1.510 -13.164 1.547 1.00 55.56 92 HIS A N 1
ATOM 729 C CA . HIS A 1 92 ? 1.781 -11.746 1.683 1.00 55.56 92 HIS A CA 1
ATOM 730 C C . HIS A 1 92 ? 2.551 -11.216 0.459 1.00 55.56 92 HIS A C 1
ATOM 732 O O . HIS A 1 92 ? 3.559 -11.809 0.072 1.00 55.56 92 HIS A O 1
ATOM 738 N N . LEU A 1 93 ? 2.052 -10.136 -0.169 1.00 57.41 93 LEU A N 1
ATOM 739 C CA . LEU A 1 93 ? 2.743 -9.418 -1.250 1.00 57.41 93 LEU A CA 1
ATOM 740 C C . LEU A 1 93 ? 3.476 -8.185 -0.713 1.00 57.41 93 LEU A C 1
ATOM 742 O O . LEU A 1 93 ? 2.854 -7.236 -0.225 1.00 57.41 93 LEU A O 1
ATOM 746 N N . ASP A 1 94 ? 4.796 -8.166 -0.865 1.00 65.62 94 ASP A N 1
ATOM 747 C CA . ASP A 1 94 ? 5.614 -6.981 -0.621 1.00 65.62 94 ASP A CA 1
ATOM 748 C C . ASP A 1 94 ? 5.774 -6.172 -1.917 1.00 65.62 94 ASP A C 1
ATOM 750 O O . ASP A 1 94 ? 6.510 -6.567 -2.822 1.00 65.62 94 ASP A O 1
ATOM 754 N N . LEU A 1 95 ? 5.101 -5.020 -2.009 1.00 65.75 95 LEU A N 1
ATOM 755 C CA . LEU A 1 95 ? 5.208 -4.143 -3.180 1.00 65.75 95 LEU A CA 1
ATOM 756 C C . LEU A 1 95 ? 6.642 -3.647 -3.404 1.00 65.75 95 LEU A C 1
ATOM 758 O O . LEU A 1 95 ? 7.048 -3.500 -4.554 1.00 65.75 95 LEU A O 1
ATOM 762 N N . ASN A 1 96 ? 7.453 -3.472 -2.354 1.00 65.81 96 ASN A N 1
ATOM 763 C CA . ASN A 1 96 ? 8.862 -3.100 -2.526 1.00 65.81 96 ASN A CA 1
ATOM 764 C C . ASN A 1 96 ? 9.662 -4.214 -3.209 1.00 65.81 96 ASN A C 1
ATOM 766 O O . ASN A 1 96 ? 10.530 -3.929 -4.034 1.00 65.81 96 ASN A O 1
ATOM 770 N N . SER A 1 97 ? 9.339 -5.470 -2.898 1.00 67.00 97 SER A N 1
ATOM 771 C CA . SER A 1 97 ? 9.884 -6.646 -3.577 1.00 67.00 97 SER A CA 1
ATOM 772 C C . SER A 1 97 ? 9.412 -6.722 -5.032 1.00 67.00 97 SER A C 1
ATOM 774 O O . SER A 1 97 ? 10.216 -6.987 -5.922 1.00 67.00 97 SER A O 1
ATOM 776 N N . ALA A 1 98 ? 8.145 -6.394 -5.310 1.00 70.81 98 ALA A N 1
ATOM 777 C CA . ALA A 1 98 ? 7.626 -6.333 -6.677 1.00 70.81 98 ALA A CA 1
ATOM 778 C C . ALA A 1 98 ? 8.394 -5.307 -7.536 1.00 70.81 98 ALA A C 1
ATOM 780 O O . ALA A 1 98 ? 8.807 -5.629 -8.647 1.00 70.81 98 ALA A O 1
ATOM 781 N N . PHE A 1 99 ? 8.707 -4.123 -6.991 1.00 77.75 99 PHE A N 1
ATOM 782 C CA . PHE A 1 99 ? 9.537 -3.105 -7.658 1.00 77.75 99 PHE A CA 1
ATOM 783 C C . PHE A 1 99 ? 10.978 -3.556 -7.972 1.00 77.75 99 PHE A C 1
ATOM 785 O O . PHE A 1 99 ? 11.641 -2.903 -8.776 1.00 77.75 99 PHE A O 1
ATOM 792 N N . GLN A 1 100 ? 11.471 -4.668 -7.408 1.00 80.81 100 GLN A N 1
ATOM 793 C CA . GLN A 1 100 ? 12.762 -5.253 -7.808 1.00 80.81 100 GLN A CA 1
ATOM 794 C C . GLN A 1 100 ? 12.722 -5.872 -9.211 1.00 80.81 100 GLN A C 1
ATOM 796 O O . GLN A 1 100 ? 13.775 -6.108 -9.796 1.00 80.81 100 GLN A O 1
ATOM 801 N N . ALA A 1 101 ? 11.529 -6.115 -9.765 1.00 84.06 101 ALA A N 1
ATOM 802 C CA . ALA A 1 101 ? 11.358 -6.571 -11.140 1.00 84.06 101 ALA A CA 1
ATOM 803 C C . ALA A 1 101 ? 11.662 -5.481 -12.186 1.00 84.06 101 ALA A C 1
ATOM 805 O O . ALA A 1 101 ? 11.611 -5.758 -13.381 1.00 84.06 101 ALA A O 1
ATOM 806 N N . LEU A 1 102 ? 11.960 -4.245 -11.776 1.00 83.88 102 LEU A N 1
ATOM 807 C CA . LEU A 1 102 ? 12.390 -3.196 -12.696 1.00 83.88 102 LEU A CA 1
ATOM 808 C C . LEU A 1 102 ? 13.833 -3.417 -13.147 1.00 83.88 102 LEU A C 1
ATOM 810 O O . LEU A 1 102 ? 14.732 -3.594 -12.323 1.00 83.88 102 LEU A O 1
ATOM 814 N N . ASP A 1 103 ? 14.072 -3.328 -14.456 1.00 81.31 103 ASP A N 1
ATOM 815 C CA . ASP A 1 103 ? 15.414 -3.395 -15.033 1.00 81.31 103 ASP A CA 1
ATOM 816 C C . ASP A 1 103 ? 16.191 -2.092 -14.799 1.00 81.31 103 ASP A C 1
ATOM 818 O O . ASP A 1 103 ? 16.485 -1.342 -15.730 1.00 81.31 103 ASP A O 1
ATOM 822 N N . MET A 1 104 ? 16.556 -1.829 -13.540 1.00 70.38 104 MET A N 1
ATOM 823 C CA . MET A 1 104 ? 17.290 -0.629 -13.119 1.00 70.38 104 MET A CA 1
ATOM 824 C C . MET A 1 104 ? 18.659 -0.482 -13.807 1.00 70.38 104 MET A C 1
ATOM 826 O O . MET A 1 104 ? 19.234 0.599 -13.790 1.00 70.38 104 MET A O 1
ATOM 830 N N . LYS A 1 105 ? 19.190 -1.538 -14.442 1.00 68.19 105 LYS A N 1
ATOM 831 C CA . LYS A 1 105 ? 20.452 -1.482 -15.201 1.00 68.19 105 LYS A CA 1
ATOM 832 C C . LYS A 1 105 ? 20.276 -0.868 -16.588 1.00 68.19 105 LYS A C 1
ATOM 834 O O . LYS A 1 105 ? 21.235 -0.335 -17.138 1.00 68.19 105 LYS A O 1
ATOM 839 N N . ARG A 1 106 ? 19.065 -0.921 -17.148 1.00 64.75 106 ARG A N 1
ATOM 840 C CA . ARG A 1 106 ? 18.681 -0.163 -18.351 1.00 64.75 106 ARG A CA 1
ATOM 841 C C . ARG A 1 106 ? 18.233 1.262 -18.018 1.00 64.75 106 ARG A C 1
ATOM 843 O O . ARG A 1 106 ? 18.058 2.069 -18.928 1.00 64.75 106 ARG A O 1
ATOM 850 N N . VAL A 1 107 ? 18.094 1.582 -16.731 1.00 56.97 107 VAL A N 1
ATOM 851 C CA . VAL A 1 107 ? 17.710 2.900 -16.216 1.00 56.97 107 VAL A CA 1
ATOM 852 C C . VAL A 1 107 ? 18.954 3.765 -16.011 1.00 56.97 107 VAL A C 1
ATOM 854 O O . VAL A 1 107 ? 19.438 3.941 -14.901 1.00 56.97 107 VAL A O 1
ATOM 857 N N . ASN A 1 108 ? 19.470 4.331 -17.101 1.00 58.31 108 ASN A N 1
ATOM 858 C CA . ASN A 1 108 ? 20.375 5.491 -17.036 1.00 58.31 108 ASN A CA 1
ATOM 859 C C . ASN A 1 108 ? 19.612 6.825 -17.152 1.00 58.31 108 ASN A C 1
ATOM 861 O O . ASN A 1 108 ? 20.220 7.880 -17.317 1.00 58.31 108 ASN A O 1
ATOM 865 N N . ASP A 1 109 ? 18.282 6.780 -17.079 1.00 66.75 109 ASP A N 1
ATOM 866 C CA . ASP A 1 109 ? 17.415 7.941 -17.223 1.00 66.75 109 ASP A CA 1
ATOM 867 C C . ASP A 1 109 ? 16.954 8.418 -15.840 1.00 66.75 109 ASP A C 1
ATOM 869 O O . ASP A 1 109 ? 16.156 7.756 -15.168 1.00 66.75 109 ASP A O 1
ATOM 873 N N . ALA A 1 110 ? 17.475 9.566 -15.399 1.00 71.81 110 ALA A N 1
ATOM 874 C CA . ALA A 1 110 ? 17.095 10.197 -14.136 1.00 71.81 110 ALA A CA 1
ATOM 875 C C . ALA A 1 110 ? 15.573 10.421 -14.034 1.00 71.81 110 ALA A C 1
ATOM 877 O O . ALA A 1 110 ? 15.021 10.368 -12.934 1.00 71.81 110 ALA A O 1
ATOM 878 N N . ASN A 1 111 ? 14.891 10.586 -15.173 1.00 75.94 111 ASN A N 1
AT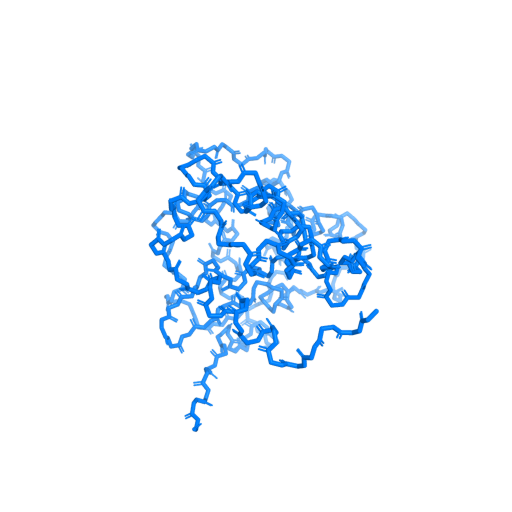OM 879 C CA . ASN A 1 111 ? 13.442 10.764 -15.224 1.00 75.94 111 ASN A CA 1
ATOM 880 C C . ASN A 1 111 ? 12.694 9.495 -14.804 1.00 75.94 111 ASN A C 1
ATOM 882 O O . ASN A 1 111 ? 11.682 9.571 -14.115 1.00 75.94 111 ASN A O 1
ATOM 886 N N . LEU A 1 112 ? 13.203 8.311 -15.150 1.00 80.88 112 LEU A N 1
ATOM 887 C CA . LEU A 1 112 ? 12.564 7.056 -14.764 1.00 80.88 112 LEU A CA 1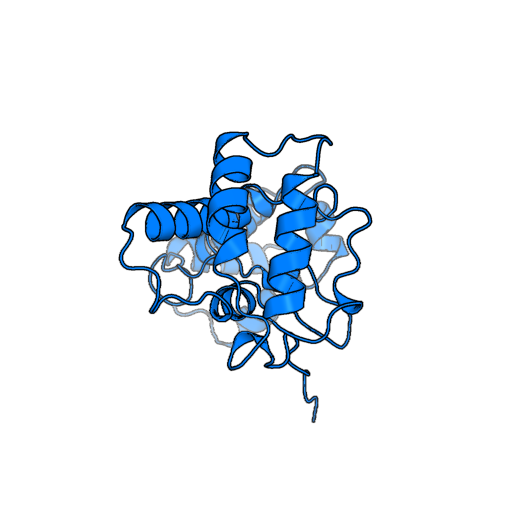
ATOM 888 C C . LEU A 1 112 ? 12.779 6.743 -13.278 1.00 80.88 112 LEU A C 1
ATOM 890 O O . LEU A 1 112 ? 11.876 6.233 -12.621 1.00 80.88 112 LEU A O 1
ATOM 894 N N . VAL A 1 113 ? 13.938 7.100 -12.713 1.00 81.56 113 VAL A N 1
ATOM 895 C CA . VAL A 1 113 ? 14.154 7.018 -11.257 1.00 81.56 113 VAL A CA 1
ATOM 896 C C . VAL A 1 113 ? 13.171 7.926 -10.515 1.00 81.56 113 VAL A C 1
ATOM 898 O O . VAL A 1 113 ? 12.581 7.499 -9.522 1.00 81.56 113 VAL A O 1
ATOM 901 N N . HIS A 1 114 ? 12.966 9.149 -11.014 1.00 84.56 114 HIS A N 1
ATOM 902 C CA . HIS A 1 114 ? 11.966 10.074 -10.485 1.00 84.56 114 HIS A CA 1
ATOM 903 C C . HIS A 1 114 ? 10.558 9.469 -10.556 1.00 84.56 114 HIS A C 1
ATOM 905 O O . HIS A 1 114 ? 9.910 9.325 -9.524 1.00 84.56 114 HIS A O 1
ATOM 911 N N . ALA A 1 115 ? 10.144 8.982 -11.730 1.00 88.00 115 ALA A N 1
ATOM 912 C CA . ALA A 1 115 ? 8.840 8.351 -11.928 1.00 88.00 115 ALA A CA 1
ATOM 913 C C . ALA A 1 115 ? 8.599 7.170 -10.970 1.00 88.00 115 ALA A C 1
ATOM 915 O O . ALA A 1 115 ? 7.530 7.056 -10.369 1.00 88.00 115 ALA A O 1
ATOM 916 N N . VAL A 1 116 ? 9.598 6.300 -10.773 1.00 84.56 116 VAL A N 1
ATOM 917 C CA . VAL A 1 116 ? 9.502 5.174 -9.827 1.00 84.56 116 VAL A CA 1
ATOM 918 C C . VAL A 1 116 ? 9.308 5.667 -8.394 1.00 84.56 116 VAL A C 1
ATOM 920 O O . VAL A 1 116 ? 8.497 5.103 -7.656 1.00 84.56 116 VAL A O 1
ATOM 923 N N . ASN A 1 117 ? 10.044 6.699 -7.983 1.00 82.38 117 ASN A N 1
ATOM 924 C CA . ASN A 1 117 ? 9.931 7.260 -6.638 1.00 82.38 117 ASN A CA 1
ATOM 925 C C . ASN A 1 117 ? 8.586 7.957 -6.416 1.00 82.38 117 ASN A C 1
ATOM 927 O O . ASN A 1 117 ? 8.006 7.809 -5.338 1.00 82.38 117 ASN A O 1
ATOM 931 N N . ASP A 1 118 ? 8.057 8.639 -7.427 1.00 84.81 118 ASP A N 1
ATOM 932 C CA . ASP A 1 118 ? 6.740 9.271 -7.366 1.00 84.81 118 ASP A CA 1
ATOM 933 C C . ASP A 1 118 ? 5.633 8.234 -7.223 1.00 84.81 118 ASP A C 1
ATOM 935 O O . ASP A 1 118 ? 4.796 8.351 -6.331 1.00 84.81 118 ASP A O 1
ATOM 939 N N . VAL A 1 119 ? 5.655 7.171 -8.036 1.00 84.81 119 VAL A N 1
ATOM 940 C CA . VAL A 1 119 ? 4.657 6.093 -7.949 1.00 84.81 119 VAL A CA 1
ATOM 941 C C . VAL A 1 119 ? 4.732 5.397 -6.592 1.00 84.81 119 VAL A C 1
ATOM 943 O O . VAL A 1 119 ? 3.698 5.158 -5.973 1.00 84.81 119 VAL A O 1
ATOM 946 N N . LYS A 1 120 ? 5.935 5.134 -6.066 1.00 79.88 120 LYS A N 1
ATOM 947 C CA . LYS A 1 120 ? 6.102 4.588 -4.707 1.00 79.88 120 LYS A CA 1
ATOM 948 C C . LYS A 1 120 ? 5.561 5.528 -3.629 1.00 79.88 120 LYS A C 1
ATOM 950 O O . LYS A 1 120 ? 4.946 5.065 -2.670 1.00 79.88 120 LYS A O 1
ATOM 955 N N . SER A 1 121 ? 5.781 6.831 -3.780 1.00 77.38 121 SER A N 1
ATOM 956 C CA . SER A 1 121 ? 5.298 7.841 -2.835 1.00 77.38 121 SER A CA 1
ATOM 957 C C . SER A 1 121 ? 3.776 7.967 -2.875 1.00 77.38 121 SER A C 1
ATOM 959 O O . SER A 1 121 ? 3.146 8.024 -1.822 1.00 77.38 121 SER A O 1
ATOM 961 N N . TRP A 1 122 ? 3.176 7.947 -4.070 1.00 82.31 122 TRP A N 1
ATOM 962 C CA . TRP A 1 122 ? 1.723 7.912 -4.245 1.00 82.31 122 TRP A CA 1
ATOM 963 C C . TRP A 1 122 ? 1.133 6.633 -3.656 1.00 82.31 122 TRP A C 1
ATOM 965 O O . TRP A 1 122 ? 0.151 6.695 -2.923 1.00 82.31 122 TRP A O 1
ATOM 975 N N . PHE A 1 123 ? 1.775 5.478 -3.878 1.00 75.94 123 PHE A N 1
ATOM 976 C CA . PHE A 1 123 ? 1.346 4.236 -3.241 1.00 75.94 123 PHE A CA 1
ATOM 977 C C . PHE A 1 123 ? 1.270 4.448 -1.725 1.00 75.94 123 PHE A C 1
ATOM 979 O O . PHE A 1 123 ? 0.261 4.115 -1.113 1.00 75.94 123 PHE A O 1
ATOM 986 N N . ALA A 1 124 ? 2.315 5.023 -1.121 1.00 64.88 124 ALA A N 1
ATOM 987 C CA . ALA A 1 124 ? 2.458 5.107 0.334 1.00 64.88 124 ALA A CA 1
ATOM 988 C C . ALA A 1 124 ? 1.418 6.015 0.987 1.00 64.88 124 ALA A C 1
ATOM 990 O O . ALA A 1 124 ? 1.004 5.744 2.110 1.00 64.88 124 ALA A O 1
ATOM 991 N N . ARG A 1 125 ? 1.038 7.094 0.299 1.00 65.75 125 ARG A N 1
ATOM 992 C CA . ARG A 1 125 ? 0.193 8.154 0.858 1.00 65.75 125 ARG A CA 1
ATOM 993 C C . ARG A 1 125 ? -1.265 8.053 0.428 1.00 65.75 125 ARG A C 1
ATOM 995 O O . ARG A 1 125 ? -2.155 8.344 1.215 1.00 65.75 125 ARG A O 1
ATOM 1002 N N . ASP A 1 126 ? -1.504 7.643 -0.814 1.00 70.56 126 ASP A N 1
ATOM 1003 C CA . ASP A 1 126 ? -2.764 7.921 -1.504 1.00 70.56 126 ASP A CA 1
ATOM 1004 C C . ASP A 1 126 ? -3.454 6.654 -2.047 1.00 70.56 126 ASP A C 1
ATOM 1006 O O . ASP A 1 126 ? -4.639 6.690 -2.391 1.00 70.56 126 ASP A O 1
ATOM 1010 N N . LEU A 1 127 ? -2.765 5.505 -2.117 1.00 71.44 127 LEU A N 1
ATOM 1011 C CA . LEU A 1 127 ? -3.368 4.256 -2.592 1.00 71.44 127 LEU A CA 1
ATOM 1012 C C . LEU A 1 127 ? -4.398 3.712 -1.589 1.00 71.44 127 LEU A C 1
ATOM 1014 O O . LEU A 1 127 ? -4.060 3.130 -0.561 1.00 71.44 127 LEU A O 1
ATOM 1018 N N . GLN A 1 128 ? -5.675 3.793 -1.956 1.00 68.75 128 GLN A N 1
ATOM 1019 C CA . GLN A 1 128 ? -6.783 3.202 -1.213 1.00 68.75 128 GLN A CA 1
ATOM 1020 C C . GLN A 1 128 ? -7.159 1.846 -1.803 1.00 68.75 128 GLN A C 1
ATOM 1022 O O . GLN A 1 128 ? -7.903 1.759 -2.775 1.00 68.75 128 GLN A O 1
ATOM 1027 N N . SER A 1 129 ? -6.682 0.755 -1.218 1.00 64.88 129 SER A N 1
ATOM 1028 C CA . SER A 1 129 ? -6.853 -0.582 -1.803 1.00 64.88 129 SER A CA 1
ATOM 1029 C C . SER A 1 129 ? -8.285 -1.056 -1.967 1.00 64.88 129 SER A C 1
ATOM 1031 O O . SER A 1 129 ? -8.610 -1.689 -2.966 1.00 64.88 129 SER A O 1
ATOM 1033 N N . LYS A 1 130 ? -9.161 -0.697 -1.026 1.00 57.38 130 LYS A N 1
ATOM 1034 C CA . LYS A 1 130 ? -10.595 -0.998 -1.104 1.00 57.38 130 LYS A CA 1
ATOM 1035 C C . LYS A 1 130 ? -11.293 -0.303 -2.272 1.00 57.38 130 LYS A C 1
ATOM 1037 O O . LYS A 1 130 ? -12.439 -0.633 -2.542 1.00 57.38 130 LYS A O 1
ATOM 1042 N N . VAL A 1 131 ? -10.626 0.648 -2.924 1.00 68.12 131 VAL A N 1
ATOM 1043 C CA . VAL A 1 131 ? -11.158 1.433 -4.034 1.00 68.12 131 VAL A CA 1
ATOM 1044 C C . VAL A 1 131 ? -10.339 1.198 -5.302 1.00 68.12 131 VAL A C 1
ATOM 1046 O O . VAL A 1 131 ? -10.856 0.685 -6.289 1.00 68.12 131 VAL A O 1
ATOM 1049 N N . HIS A 1 132 ? -9.051 1.536 -5.268 1.00 75.56 132 HIS A N 1
ATOM 1050 C CA . HIS A 1 132 ? -8.156 1.516 -6.424 1.00 75.56 132 HIS A CA 1
ATOM 1051 C C . HIS A 1 132 ? -7.802 0.108 -6.901 1.00 75.56 132 HIS A C 1
ATOM 1053 O O . HIS A 1 132 ? -7.289 -0.021 -8.003 1.00 75.56 132 HIS A O 1
ATOM 1059 N N . LEU A 1 133 ? -8.035 -0.926 -6.083 1.00 73.44 133 LEU A N 1
ATOM 1060 C CA . LEU A 1 133 ? -7.767 -2.325 -6.437 1.00 73.44 133 LEU A CA 1
ATOM 1061 C C . LEU A 1 133 ? -9.056 -3.148 -6.570 1.00 73.44 133 LEU A C 1
ATOM 1063 O O . LEU A 1 133 ? -9.012 -4.380 -6.573 1.00 73.44 133 LEU A O 1
ATOM 1067 N N . ILE A 1 134 ? -10.222 -2.497 -6.667 1.00 73.25 134 ILE A N 1
ATOM 1068 C CA . ILE A 1 134 ? -11.485 -3.201 -6.918 1.00 73.25 134 ILE A CA 1
ATOM 1069 C C . ILE A 1 134 ? -11.381 -3.958 -8.247 1.00 73.25 134 ILE A C 1
ATOM 1071 O O . ILE A 1 134 ? -11.107 -3.382 -9.296 1.00 73.25 134 ILE A O 1
ATOM 1075 N N . GLY A 1 135 ? -11.640 -5.265 -8.202 1.00 68.06 135 GLY A N 1
ATOM 1076 C CA . GLY A 1 135 ? -11.569 -6.135 -9.378 1.00 68.06 135 GLY A CA 1
ATOM 1077 C C . GLY A 1 135 ? -10.149 -6.547 -9.776 1.00 68.06 135 GLY A C 1
ATOM 1078 O O . GLY A 1 135 ? -9.995 -7.309 -10.730 1.00 68.06 135 GLY A O 1
ATOM 1079 N N . PHE A 1 136 ? -9.119 -6.104 -9.050 1.00 75.50 136 PHE A N 1
ATOM 1080 C CA . PHE A 1 136 ? -7.760 -6.601 -9.220 1.00 75.50 136 PHE A CA 1
ATOM 1081 C C . PHE A 1 136 ? -7.536 -7.857 -8.372 1.00 75.50 136 PHE A C 1
ATOM 1083 O O . PHE A 1 136 ? -7.482 -7.798 -7.144 1.00 75.50 136 PHE A O 1
ATOM 1090 N N . ASP A 1 137 ? -7.373 -9.005 -9.030 1.00 74.38 137 ASP A N 1
ATOM 1091 C CA . ASP A 1 137 ? -6.988 -10.249 -8.362 1.00 74.38 137 ASP A CA 1
ATOM 1092 C C . ASP A 1 137 ? -5.465 -10.403 -8.349 1.00 74.38 137 ASP A C 1
ATOM 1094 O O . ASP A 1 137 ? -4.850 -10.860 -9.315 1.00 74.38 137 ASP A O 1
ATOM 1098 N N . VAL A 1 138 ? -4.858 -10.030 -7.224 1.00 68.69 138 VAL A N 1
ATOM 1099 C CA . VAL A 1 138 ? -3.414 -10.163 -7.007 1.00 68.69 138 VAL A CA 1
ATOM 1100 C C . VAL A 1 138 ? -2.945 -11.621 -7.045 1.00 68.69 138 VAL A C 1
ATOM 1102 O O . VAL A 1 138 ? -1.821 -11.887 -7.464 1.00 68.69 138 VAL A O 1
ATOM 1105 N N . PHE A 1 139 ? -3.784 -12.579 -6.635 1.00 69.69 139 PHE A N 1
ATOM 1106 C CA . PHE A 1 139 ? -3.396 -13.987 -6.505 1.00 69.69 139 PHE A CA 1
ATOM 1107 C C . PHE A 1 139 ? -3.421 -14.741 -7.836 1.00 69.69 139 PHE A C 1
ATOM 1109 O O . PHE A 1 139 ? -2.955 -15.880 -7.901 1.00 69.69 139 PHE A O 1
ATOM 1116 N N . LYS A 1 140 ? -3.907 -14.099 -8.903 1.00 73.06 140 LYS A N 1
ATOM 1117 C CA . LYS A 1 140 ? -3.829 -14.603 -10.276 1.00 73.06 140 LYS A CA 1
ATOM 1118 C C . LYS A 1 140 ? -2.387 -14.702 -10.792 1.00 73.06 140 LYS A C 1
ATOM 1120 O O . LYS A 1 140 ? -2.112 -15.508 -11.678 1.00 73.06 140 LYS A O 1
ATOM 1125 N N . TYR A 1 141 ? -1.481 -13.889 -10.257 1.00 78.38 141 TYR A N 1
ATOM 1126 C CA . TYR A 1 141 ? -0.108 -13.747 -10.741 1.00 78.38 141 TYR A CA 1
ATOM 1127 C C . TYR A 1 141 ? 0.870 -14.357 -9.741 1.00 78.38 141 TYR A C 1
ATOM 1129 O O . TYR A 1 141 ? 0.720 -14.145 -8.544 1.00 78.38 141 TYR A O 1
ATOM 1137 N N . ASN A 1 142 ? 1.878 -15.097 -10.208 1.00 77.06 142 ASN A N 1
ATOM 1138 C CA . ASN A 1 142 ? 2.804 -15.816 -9.318 1.00 77.06 142 ASN A CA 1
ATOM 1139 C C . ASN A 1 142 ? 4.158 -15.114 -9.169 1.00 77.06 142 ASN A C 1
ATOM 1141 O O . ASN A 1 142 ? 4.843 -15.292 -8.157 1.00 77.06 142 ASN A O 1
ATOM 1145 N N . THR A 1 143 ? 4.543 -14.319 -10.164 1.00 82.06 143 THR A N 1
ATOM 1146 C CA . THR A 1 143 ? 5.876 -13.718 -10.246 1.00 82.06 143 THR A CA 1
ATOM 1147 C C . THR A 1 143 ? 5.850 -12.219 -9.963 1.00 82.06 143 THR A C 1
ATOM 1149 O O . THR A 1 143 ? 4.839 -11.544 -10.172 1.00 82.06 143 THR A O 1
ATOM 1152 N N . ARG A 1 144 ? 6.966 -11.673 -9.467 1.00 81.75 144 ARG A N 1
ATOM 1153 C CA . ARG A 1 144 ? 7.086 -10.243 -9.119 1.00 81.75 144 ARG A CA 1
ATOM 1154 C C . ARG A 1 144 ? 6.805 -9.334 -10.311 1.00 81.75 144 ARG A C 1
ATOM 1156 O O . ARG A 1 144 ? 6.119 -8.326 -10.162 1.00 81.75 144 ARG A O 1
ATOM 1163 N N . GLY A 1 145 ? 7.322 -9.707 -11.478 1.00 84.88 145 GLY A N 1
ATOM 1164 C CA . GLY A 1 145 ? 7.161 -8.978 -12.729 1.00 84.88 145 GLY A CA 1
ATOM 1165 C C . GLY A 1 145 ? 5.719 -8.962 -13.215 1.00 84.88 145 GLY A C 1
ATOM 1166 O O . GLY A 1 145 ? 5.218 -7.902 -13.579 1.00 84.88 145 GLY A O 1
ATOM 1167 N N . GLU A 1 146 ? 5.034 -10.109 -13.175 1.00 85.88 146 GLU A N 1
ATOM 1168 C CA . GLU A 1 146 ? 3.615 -10.200 -13.541 1.00 85.88 146 GLU A CA 1
ATOM 1169 C C . GLU A 1 146 ? 2.739 -9.395 -12.582 1.00 85.88 146 GLU A C 1
ATOM 1171 O O . GLU A 1 146 ? 1.918 -8.599 -13.029 1.00 85.88 146 GLU A O 1
ATOM 1176 N N . VAL A 1 147 ? 2.956 -9.541 -11.269 1.00 84.88 147 VAL A N 1
ATOM 1177 C CA . VAL A 1 147 ? 2.206 -8.788 -10.259 1.00 84.88 147 VAL A CA 1
ATOM 1178 C C . VAL A 1 147 ? 2.395 -7.287 -10.449 1.00 84.88 147 VAL A C 1
ATOM 1180 O O . VAL A 1 147 ? 1.405 -6.561 -10.510 1.00 84.88 147 VAL A O 1
ATOM 1183 N N . LEU A 1 148 ? 3.642 -6.808 -10.552 1.00 87.00 148 LEU A N 1
ATOM 1184 C CA . LEU A 1 148 ? 3.913 -5.378 -10.694 1.00 87.00 148 LEU A CA 1
ATOM 1185 C C . LEU A 1 148 ? 3.314 -4.830 -11.989 1.00 87.00 148 LEU A C 1
ATOM 1187 O O . LEU A 1 148 ? 2.656 -3.794 -11.960 1.00 87.00 148 LEU A O 1
ATOM 1191 N N . ARG A 1 149 ? 3.517 -5.524 -13.113 1.00 92.00 149 ARG A N 1
ATOM 1192 C CA . ARG A 1 149 ? 2.996 -5.105 -14.416 1.00 92.00 149 ARG A CA 1
ATOM 1193 C C . ARG A 1 149 ? 1.480 -4.993 -14.387 1.00 92.00 149 ARG A C 1
ATOM 1195 O O . ARG A 1 149 ? 0.954 -3.926 -14.676 1.00 92.00 149 ARG A O 1
ATOM 1202 N N . SER A 1 150 ? 0.791 -6.051 -13.977 1.00 89.12 150 SER A N 1
ATOM 1203 C CA . SER A 1 150 ? -0.669 -6.064 -13.983 1.00 89.12 150 SER A CA 1
ATOM 1204 C C . SER A 1 150 ? -1.276 -5.111 -12.955 1.00 89.12 150 SER A C 1
ATOM 1206 O O . SER A 1 150 ? -2.333 -4.543 -13.213 1.00 89.12 150 SER A O 1
ATOM 1208 N N . LEU A 1 151 ? -0.617 -4.894 -11.812 1.00 88.56 151 LEU A N 1
ATOM 1209 C CA . LEU A 1 151 ? -1.030 -3.881 -10.839 1.00 88.56 151 LEU A CA 1
ATOM 1210 C C . LEU A 1 151 ? -0.945 -2.474 -11.439 1.00 88.56 151 LEU A C 1
ATOM 1212 O O . LEU A 1 151 ? -1.877 -1.685 -11.311 1.00 88.56 151 LEU A O 1
ATOM 1216 N N . LEU A 1 152 ? 0.166 -2.164 -12.103 1.00 92.56 152 LEU A N 1
ATOM 1217 C CA . LEU A 1 152 ? 0.383 -0.865 -12.725 1.00 92.56 152 LEU A CA 1
ATOM 1218 C C . LEU A 1 152 ? -0.558 -0.628 -13.912 1.00 92.56 152 LEU A C 1
ATOM 1220 O O . LEU A 1 152 ? -1.158 0.437 -13.985 1.00 92.56 152 LEU A O 1
ATOM 1224 N N . GLU A 1 153 ? -0.780 -1.627 -14.767 1.00 94.00 153 GLU A N 1
ATOM 1225 C CA . GLU A 1 153 ? -1.777 -1.569 -15.849 1.00 94.00 153 GLU A CA 1
ATOM 1226 C C . GLU A 1 153 ? -3.197 -1.343 -15.299 1.00 94.00 153 GLU A C 1
ATOM 1228 O O . GLU A 1 153 ? -3.951 -0.516 -15.816 1.00 94.00 153 GLU A O 1
ATOM 1233 N N . HIS A 1 154 ? -3.559 -2.026 -14.205 1.00 90.31 154 HIS A N 1
ATOM 1234 C CA . HIS A 1 154 ? -4.848 -1.832 -13.543 1.00 90.31 154 HIS A CA 1
ATOM 1235 C C . HIS A 1 154 ? -5.020 -0.386 -13.063 1.00 90.31 154 HIS A C 1
ATOM 1237 O O . HIS A 1 154 ? -6.016 0.256 -13.397 1.00 90.31 154 HIS A O 1
ATOM 1243 N N . LEU A 1 155 ? -4.032 0.146 -12.340 1.00 89.50 155 LEU A N 1
ATOM 1244 C CA . LEU A 1 155 ? -4.059 1.511 -11.811 1.00 89.50 155 LEU A CA 1
ATOM 1245 C C . LEU A 1 155 ? -4.020 2.573 -12.918 1.00 89.50 155 LEU A C 1
ATOM 1247 O O . LEU A 1 155 ? -4.699 3.590 -12.820 1.00 89.50 155 LEU A O 1
ATOM 1251 N N . GLU A 1 156 ? -3.285 2.342 -14.002 1.00 94.38 156 GLU A N 1
ATOM 1252 C CA . GLU A 1 156 ? -3.285 3.242 -15.157 1.00 94.38 156 GLU A CA 1
ATOM 1253 C C . GLU A 1 156 ? -4.691 3.371 -15.770 1.00 94.38 156 GLU A C 1
ATOM 1255 O O . GLU A 1 156 ? -5.141 4.471 -16.102 1.00 94.38 156 GLU A O 1
ATOM 1260 N N . SER A 1 157 ? -5.398 2.242 -15.876 1.00 91.88 157 SER A N 1
ATOM 1261 C CA . SER A 1 157 ? -6.757 2.162 -16.423 1.00 91.88 157 SER A CA 1
ATOM 1262 C C . SER A 1 157 ? -7.857 2.596 -15.446 1.00 91.88 157 SER A C 1
ATOM 1264 O O . SER A 1 157 ? -9.018 2.742 -15.841 1.00 91.88 157 SER A O 1
ATOM 1266 N N . PHE A 1 158 ? -7.518 2.806 -14.172 1.00 88.44 158 PHE A N 1
ATOM 1267 C CA . PHE A 1 158 ? -8.482 3.131 -13.132 1.00 88.44 158 PHE A CA 1
ATOM 1268 C C . PHE A 1 158 ? -9.023 4.557 -13.303 1.00 88.44 158 PHE A C 1
ATOM 1270 O O . PHE A 1 158 ? -8.282 5.539 -13.255 1.00 88.44 158 PHE A O 1
ATOM 1277 N N . ASN A 1 159 ? -10.343 4.675 -13.447 1.00 88.69 159 ASN A N 1
ATOM 1278 C CA . ASN A 1 159 ? -11.059 5.949 -13.607 1.00 88.69 159 ASN A CA 1
ATOM 1279 C C . ASN A 1 159 ? -12.142 6.152 -12.526 1.00 88.69 159 ASN A C 1
ATOM 1281 O O . ASN A 1 159 ? -13.116 6.871 -12.744 1.00 88.69 159 ASN A O 1
ATOM 1285 N N . GLY A 1 160 ? -12.018 5.460 -11.387 1.00 75.81 160 GLY A N 1
ATOM 1286 C CA . GLY A 1 160 ? -12.929 5.587 -10.246 1.00 75.81 160 GLY A CA 1
ATOM 1287 C C . GLY A 1 160 ? -12.577 6.756 -9.317 1.00 75.81 160 GLY A C 1
ATOM 1288 O O . GLY A 1 160 ? -11.741 7.593 -9.647 1.00 75.81 160 GLY A O 1
ATOM 1289 N N . GLN A 1 161 ? -13.232 6.811 -8.152 1.00 65.38 161 GLN A N 1
ATOM 1290 C CA . GLN A 1 161 ? -13.067 7.879 -7.158 1.00 65.38 161 GLN A CA 1
ATOM 1291 C C . GLN A 1 161 ? -12.583 7.326 -5.806 1.00 65.38 161 GLN A C 1
ATOM 1293 O O . GLN A 1 161 ? -13.231 6.400 -5.314 1.00 65.38 161 GLN A O 1
ATOM 1298 N N . PRO A 1 162 ? -11.534 7.904 -5.179 1.00 76.69 162 PRO A N 1
ATOM 1299 C CA . PRO A 1 162 ? -10.808 9.095 -5.636 1.00 76.69 162 PRO A CA 1
ATOM 1300 C C . PRO A 1 162 ? -9.960 8.835 -6.889 1.00 76.69 162 PRO A C 1
ATOM 1302 O O . PRO A 1 162 ? -9.514 7.719 -7.131 1.00 76.69 162 PRO A O 1
ATOM 1305 N N . GLU A 1 163 ? -9.798 9.863 -7.719 1.00 85.88 163 GLU A N 1
ATOM 1306 C CA . GLU A 1 163 ? -9.053 9.753 -8.973 1.00 85.88 163 GLU A CA 1
ATOM 1307 C C . GLU A 1 163 ? -7.541 9.624 -8.723 1.00 85.88 163 GLU A C 1
ATOM 1309 O O . GLU A 1 163 ? -6.980 10.262 -7.829 1.00 85.88 163 GLU A O 1
ATOM 1314 N N . ILE A 1 164 ? -6.869 8.818 -9.548 1.00 88.75 164 ILE A N 1
ATOM 1315 C CA . ILE A 1 164 ? -5.406 8.743 -9.567 1.00 88.75 164 ILE A CA 1
ATOM 1316 C C . ILE A 1 164 ? -4.879 9.930 -10.381 1.00 88.75 164 ILE A C 1
ATOM 1318 O O . ILE A 1 164 ? -5.263 10.046 -11.551 1.00 88.75 164 ILE A O 1
ATOM 1322 N N . PRO A 1 165 ? -3.990 10.777 -9.822 1.00 92.62 165 PRO A N 1
ATOM 1323 C CA . PRO A 1 165 ? -3.469 11.942 -10.525 1.00 92.62 165 PRO A CA 1
ATOM 1324 C C . PRO A 1 165 ? -2.895 11.577 -11.896 1.00 92.62 165 PRO A C 1
ATOM 1326 O O . PRO A 1 165 ? -2.187 10.578 -12.046 1.00 92.62 165 PRO A O 1
ATOM 1329 N N . GLN A 1 166 ? -3.170 12.411 -12.897 1.00 93.31 166 GLN A N 1
ATOM 1330 C CA . GLN A 1 166 ? -2.723 12.170 -14.270 1.00 93.31 166 GLN A CA 1
ATOM 1331 C C . GLN A 1 166 ? -1.195 12.020 -14.368 1.00 93.31 166 GLN A C 1
ATOM 1333 O O . GLN A 1 166 ? -0.715 11.128 -15.063 1.00 93.31 166 GLN A O 1
ATOM 1338 N N . GLU A 1 167 ? -0.441 12.820 -13.611 1.00 93.19 167 GLU A N 1
ATOM 1339 C CA . GLU A 1 167 ? 1.019 12.712 -13.496 1.00 93.19 167 GLU A CA 1
ATOM 1340 C C . GLU A 1 167 ? 1.450 11.323 -12.998 1.00 93.19 167 GLU A C 1
ATOM 1342 O O . GLU A 1 167 ? 2.352 10.698 -13.554 1.00 93.19 167 GLU A O 1
ATOM 1347 N N . THR A 1 168 ? 0.751 10.771 -12.001 1.00 92.56 168 THR A N 1
ATOM 1348 C CA . THR A 1 168 ? 1.003 9.406 -11.528 1.00 92.56 168 THR A CA 1
ATOM 1349 C C . THR A 1 168 ? 0.731 8.386 -12.632 1.00 92.56 168 THR A C 1
ATOM 1351 O O . THR A 1 168 ? 1.543 7.485 -12.823 1.00 92.56 168 THR A O 1
ATOM 1354 N N . LYS A 1 169 ? -0.351 8.530 -13.411 1.00 94.50 169 LYS A N 1
ATOM 1355 C CA . LYS A 1 169 ? -0.634 7.638 -14.553 1.00 94.50 169 LYS A CA 1
ATOM 1356 C C . LYS A 1 169 ? 0.443 7.721 -15.640 1.00 94.50 169 LYS A C 1
ATOM 1358 O O . LYS A 1 169 ? 0.812 6.703 -16.219 1.00 94.50 169 LYS A O 1
ATOM 1363 N N . GLU A 1 170 ? 0.978 8.906 -15.910 1.00 94.69 170 GLU A N 1
ATOM 1364 C CA . GLU A 1 170 ? 2.071 9.112 -16.870 1.00 94.69 170 GLU A CA 1
ATOM 1365 C C . GLU A 1 170 ? 3.392 8.501 -16.389 1.00 94.69 170 GLU A C 1
ATOM 1367 O O . GLU A 1 170 ? 4.087 7.828 -17.158 1.00 94.69 170 GLU A O 1
ATOM 1372 N N . ASN A 1 171 ? 3.693 8.633 -15.098 1.00 93.69 171 ASN A N 1
ATOM 1373 C CA . ASN A 1 171 ? 4.821 7.951 -14.472 1.00 93.69 171 ASN A CA 1
ATOM 1374 C C . ASN A 1 171 ? 4.659 6.427 -14.542 1.00 93.69 171 ASN A C 1
ATOM 1376 O O . ASN A 1 171 ? 5.602 5.726 -14.907 1.00 93.69 171 ASN A O 1
ATOM 1380 N N . ILE A 1 172 ? 3.455 5.904 -14.289 1.00 94.25 172 ILE A N 1
ATOM 1381 C CA . ILE A 1 172 ? 3.142 4.479 -14.454 1.00 94.25 172 ILE A CA 1
ATOM 1382 C C . ILE A 1 172 ? 3.416 4.017 -15.893 1.00 94.25 172 ILE A C 1
ATOM 1384 O O . ILE A 1 172 ? 4.164 3.054 -16.083 1.00 94.25 172 ILE A O 1
ATOM 1388 N N . ARG A 1 173 ? 2.897 4.726 -16.907 1.00 94.88 173 ARG A N 1
ATOM 1389 C CA . ARG A 1 173 ? 3.153 4.423 -18.332 1.00 94.88 173 ARG A CA 1
ATOM 1390 C C . ARG A 1 173 ? 4.636 4.380 -18.661 1.00 94.88 173 ARG A C 1
ATOM 1392 O O . ARG A 1 173 ? 5.074 3.518 -19.416 1.00 94.88 173 ARG A O 1
ATOM 1399 N N . SER A 1 174 ? 5.401 5.300 -18.083 1.00 92.12 174 SER A N 1
ATOM 1400 C CA . SER A 1 174 ? 6.846 5.396 -18.292 1.00 92.12 174 SER A CA 1
ATOM 1401 C C . SER A 1 174 ? 7.602 4.216 -17.673 1.00 92.12 174 SER A C 1
ATOM 1403 O O . SER A 1 174 ? 8.642 3.817 -18.190 1.00 92.12 174 SER A O 1
ATOM 1405 N N . ILE A 1 175 ? 7.074 3.618 -16.599 1.00 92.06 175 ILE A N 1
ATOM 1406 C CA . ILE A 1 175 ? 7.681 2.483 -15.889 1.00 92.06 175 ILE A CA 1
ATOM 1407 C C . ILE A 1 175 ? 7.385 1.140 -16.571 1.00 92.06 175 ILE A C 1
ATOM 1409 O O . ILE A 1 175 ? 8.268 0.281 -16.623 1.00 92.06 175 ILE A O 1
ATOM 1413 N N . LEU A 1 176 ? 6.173 0.944 -17.107 1.00 92.56 176 LEU A N 1
ATOM 1414 C CA . LEU A 1 176 ? 5.709 -0.338 -17.668 1.00 92.56 176 LEU A CA 1
ATOM 1415 C C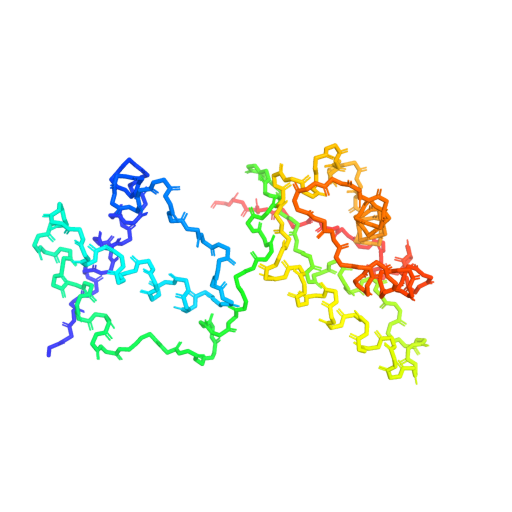 . LEU A 1 176 ? 6.700 -1.034 -18.634 1.00 92.56 176 LEU A C 1
ATOM 1417 O O . LEU A 1 176 ? 6.891 -2.250 -18.504 1.00 92.56 176 LEU A O 1
ATOM 1421 N N . PRO A 1 177 ? 7.381 -0.332 -19.567 1.00 91.81 177 PRO A N 1
ATOM 1422 C CA . PRO A 1 177 ? 8.322 -0.958 -20.501 1.00 91.81 177 PRO A CA 1
ATOM 1423 C C . PRO A 1 177 ? 9.558 -1.576 -19.836 1.00 91.81 177 PRO A C 1
ATOM 1425 O O . PRO A 1 177 ? 10.219 -2.421 -20.440 1.00 91.81 177 PRO A O 1
ATOM 1428 N N . PHE A 1 178 ? 9.877 -1.167 -18.607 1.00 90.25 178 PHE A N 1
ATOM 1429 C CA . PHE A 1 178 ? 11.085 -1.568 -17.884 1.00 90.25 178 PHE A CA 1
ATOM 1430 C C . PHE A 1 178 ? 10.839 -2.694 -16.877 1.00 90.25 178 PHE A C 1
ATOM 1432 O O . PHE A 1 178 ? 11.772 -3.138 -16.209 1.00 90.25 178 PHE A O 1
ATOM 1439 N N . ILE A 1 179 ? 9.601 -3.184 -16.771 1.00 89.19 179 ILE A N 1
ATOM 1440 C CA . ILE A 1 179 ? 9.264 -4.313 -15.904 1.00 89.19 179 ILE A CA 1
ATOM 1441 C C . ILE A 1 179 ? 9.697 -5.613 -16.575 1.00 89.19 179 ILE A C 1
ATOM 1443 O O . ILE A 1 179 ? 9.142 -6.022 -17.603 1.00 89.19 179 ILE A O 1
ATOM 1447 N N . MET A 1 180 ? 10.660 -6.283 -15.955 1.00 85.62 180 MET A N 1
ATOM 1448 C CA . MET A 1 180 ? 11.133 -7.601 -16.343 1.00 85.62 180 MET A CA 1
ATOM 1449 C C . MET A 1 180 ? 10.116 -8.664 -15.933 1.00 85.62 180 MET A C 1
ATOM 1451 O O . MET A 1 180 ? 9.666 -8.700 -14.793 1.00 85.62 180 MET A O 1
ATOM 1455 N N . THR A 1 181 ? 9.808 -9.582 -16.844 1.00 85.56 181 THR A N 1
ATOM 1456 C CA . THR A 1 181 ? 9.090 -10.838 -16.552 1.00 85.56 181 THR A CA 1
ATOM 1457 C C . THR A 1 181 ? 10.030 -12.047 -16.515 1.00 85.56 181 THR A C 1
ATOM 1459 O O . THR A 1 181 ? 9.598 -13.187 -16.401 1.00 85.56 181 THR A O 1
ATOM 1462 N N . THR A 1 182 ? 11.338 -11.806 -16.609 1.00 79.25 182 THR A N 1
ATOM 1463 C CA . THR A 1 182 ? 12.406 -12.812 -16.579 1.00 79.25 182 THR A CA 1
ATOM 1464 C C . THR A 1 182 ? 13.438 -12.452 -15.505 1.00 79.25 182 THR A C 1
ATOM 1466 O O . THR A 1 182 ? 13.421 -11.347 -14.957 1.00 79.25 182 THR A O 1
ATOM 1469 N N . GLY A 1 183 ? 14.339 -13.383 -15.167 1.00 83.44 183 GLY A N 1
ATOM 1470 C CA . GLY A 1 183 ? 15.328 -13.170 -14.102 1.00 83.44 183 GLY A CA 1
ATOM 1471 C C . GLY A 1 183 ? 14.650 -12.892 -12.758 1.00 83.44 183 GLY A C 1
ATOM 1472 O O . GLY A 1 183 ? 13.726 -13.610 -12.392 1.00 83.44 183 GLY A O 1
ATOM 1473 N N . ILE A 1 184 ? 15.051 -11.814 -12.075 1.00 77.94 184 ILE A N 1
ATOM 1474 C CA . ILE A 1 184 ? 14.460 -11.372 -10.793 1.00 77.94 184 ILE A CA 1
ATOM 1475 C C . ILE A 1 184 ? 12.947 -11.115 -10.923 1.00 77.94 184 ILE A C 1
ATOM 1477 O O . ILE A 1 184 ? 12.189 -11.306 -9.974 1.00 77.94 184 ILE A O 1
ATOM 1481 N N . GLY A 1 185 ? 12.478 -10.725 -12.111 1.00 75.69 185 GLY A N 1
ATOM 1482 C CA . GLY A 1 185 ? 11.053 -10.559 -12.385 1.00 75.69 185 GLY A CA 1
ATOM 1483 C C . GLY A 1 185 ? 10.253 -11.865 -12.357 1.00 75.69 185 GLY A C 1
ATOM 1484 O O . GLY A 1 185 ? 9.059 -11.823 -12.087 1.00 75.69 185 GLY A O 1
ATOM 1485 N N . ASN A 1 186 ? 10.897 -13.014 -12.584 1.00 84.94 186 ASN A N 1
ATOM 1486 C CA . ASN A 1 186 ? 10.272 -14.340 -12.541 1.00 84.94 186 ASN A CA 1
ATOM 1487 C C . ASN A 1 186 ? 10.307 -14.973 -11.135 1.00 84.94 186 ASN A C 1
ATOM 1489 O O . ASN A 1 186 ? 9.760 -16.056 -10.928 1.00 84.94 186 ASN A O 1
ATOM 1493 N N . ASP A 1 187 ? 10.947 -14.318 -10.162 1.00 79.62 187 ASP A N 1
ATOM 1494 C CA . ASP A 1 187 ? 10.946 -14.787 -8.779 1.00 79.62 187 ASP A CA 1
ATOM 1495 C C . ASP A 1 187 ? 9.540 -14.690 -8.179 1.00 79.62 187 ASP A C 1
ATOM 1497 O O . ASP A 1 187 ? 8.733 -13.834 -8.561 1.00 79.62 187 ASP A O 1
ATOM 1501 N N . SER A 1 188 ? 9.260 -15.549 -7.193 1.00 76.94 188 SER A N 1
ATOM 1502 C CA . SER A 1 188 ? 7.983 -15.539 -6.474 1.00 76.94 188 SER A CA 1
ATOM 1503 C C . SER A 1 188 ? 7.684 -14.148 -5.915 1.00 76.94 188 SER A C 1
ATOM 1505 O O . SER A 1 188 ? 8.512 -13.537 -5.222 1.00 76.94 188 SER A O 1
ATOM 1507 N N . ALA A 1 189 ? 6.476 -13.661 -6.200 1.00 65.94 189 ALA A N 1
ATOM 1508 C CA . ALA A 1 189 ? 5.958 -12.425 -5.626 1.00 65.94 189 ALA A CA 1
ATOM 1509 C C . ALA A 1 189 ? 5.561 -12.589 -4.155 1.00 65.94 189 ALA A C 1
ATOM 1511 O O . ALA A 1 189 ? 5.568 -11.619 -3.398 1.00 65.94 189 ALA A O 1
ATOM 1512 N N . PHE A 1 190 ? 5.228 -13.816 -3.750 1.00 65.12 190 PHE A N 1
ATOM 1513 C CA . PHE A 1 190 ? 4.730 -14.104 -2.415 1.00 65.12 190 PHE A CA 1
ATOM 1514 C C . PHE A 1 190 ? 5.797 -14.746 -1.547 1.00 65.12 190 PHE A C 1
ATOM 1516 O O . PHE A 1 190 ? 6.467 -15.704 -1.948 1.00 65.12 190 PHE A O 1
ATOM 1523 N N . SER A 1 191 ? 5.869 -14.248 -0.321 1.00 61.62 191 SER A N 1
ATOM 1524 C CA . SER A 1 191 ? 6.517 -14.927 0.791 1.00 61.62 191 SER A CA 1
ATOM 1525 C C . SER A 1 191 ? 5.500 -15.870 1.434 1.00 61.62 191 SER A C 1
ATOM 1527 O O . SER A 1 191 ? 4.334 -15.505 1.615 1.00 61.62 191 SER A O 1
ATOM 1529 N N . VAL A 1 192 ? 5.927 -17.086 1.768 1.00 53.25 192 VAL A N 1
ATOM 1530 C CA . VAL A 1 192 ? 5.114 -18.029 2.544 1.00 53.25 192 VAL A CA 1
ATOM 1531 C C . VAL A 1 192 ? 5.470 -17.836 4.012 1.00 53.25 192 VAL A C 1
ATOM 1533 O O . VAL A 1 192 ? 6.639 -17.970 4.369 1.00 53.25 192 VAL A O 1
ATOM 1536 N N . ASP A 1 193 ? 4.481 -17.542 4.857 1.00 47.06 193 ASP A N 1
ATOM 1537 C CA . ASP A 1 193 ? 4.665 -17.615 6.306 1.00 47.06 193 ASP A CA 1
ATOM 1538 C C . ASP A 1 193 ? 4.843 -19.097 6.668 1.00 47.06 193 ASP A C 1
ATOM 1540 O O . ASP A 1 193 ? 3.882 -19.864 6.751 1.00 47.06 193 ASP A O 1
ATOM 1544 N N . THR A 1 194 ? 6.089 -19.540 6.828 1.00 35.00 194 THR A N 1
ATOM 1545 C CA . THR A 1 194 ? 6.383 -20.859 7.390 1.00 35.00 194 THR A CA 1
ATOM 1546 C C . THR A 1 194 ? 6.134 -20.794 8.891 1.00 35.00 194 THR A C 1
ATOM 1548 O O . THR A 1 194 ? 7.044 -20.502 9.666 1.00 35.00 194 THR A O 1
ATOM 1551 N N . ALA A 1 195 ? 4.886 -21.013 9.299 1.00 32.78 195 ALA A N 1
ATOM 1552 C CA . ALA A 1 195 ? 4.562 -21.296 10.688 1.00 32.78 195 ALA A CA 1
ATOM 1553 C C . ALA A 1 195 ? 5.149 -22.670 11.060 1.00 32.78 195 ALA A C 1
ATOM 1555 O O . ALA A 1 195 ? 4.746 -23.685 10.488 1.00 32.78 195 ALA A O 1
ATOM 1556 N N . TYR A 1 196 ? 6.110 -22.673 11.985 1.00 31.86 196 TYR A N 1
ATOM 1557 C CA . TYR A 1 196 ? 6.441 -23.816 12.839 1.00 31.86 196 TYR A CA 1
ATOM 1558 C C . TYR A 1 196 ? 5.930 -23.517 14.245 1.00 31.86 196 TYR A C 1
ATOM 1560 O O . TYR A 1 196 ? 6.120 -22.360 14.689 1.00 31.86 196 TYR A O 1
#

Foldseek 3Di:
DDDPPVLVVVLVVCVPPPVNLCVQCDPPNDLLQAFWQQRSVLVSLVSLLPDPPNDPSNNVVSCVDVVVGRPCDDPRVHQPFPQVQDDDPWKTFGLVLLVVLFPCVVPPDPVLVVLVVVLVSCCRRPDDNVQLCVVPDLVVDFFSLVSLLSSLVSNLPDPDPPHDDPSNSVSSVVRNVRRHCDDSRVDGRIDGPPDD

Organism: Timema shepardi (NCBI:txid629360)

Radius of gyration: 19.81 Å; chains: 1; bounding box: 36×36×57 Å

Secondary structure (DSSP, 8-state):
-PPPTHHHHHHHHHHH-HHHHHHHH-TT--GGG-SSHHHHHHHHHHHHHH-TTS-HHHHHHHHHHHHH----SGGGSS---GGGTTEETTEEE-HHHHGGGB-TTT---HHHHHHHHHHHHHHHHH--HHHHTTT--GGG--BHHHHHHHHHHHHHH---SSPPPHHHHHHHHHHGGGB-SSGGGGSBSEEE----